Protein AF-A0A6I4NTN3-F1 (afdb_monomer)

pLDDT: mean 88.67, std 16.57, range [40.0, 98.88]

Secondary structure (DSSP, 8-state):
---SPPTT-PBPPHHHHHTB-HHHHHHHTTTTBHHHHHHHHHHHHHHHHHHHHHHHHTTSS-HHHHTSHHHHHHHHHHHHTTTBTTTT----S--SSSS-GGGHHHHHHHHHHHHHHHHHH--S--HHHHHHHHHHHHHHH--SSS-HHHHHHHHHHHHHHHHH-GGG---HHHHTT-PPPPP---

Sequence (186 aa):
MTFDPGYGETPIDPDEADALTEAARAVVGDPPLKAAIFELEQEIEQAVAVDLVEAVLEGELQLDDVLSLGFVFEVHERLYGATWTWAGRPRVRMLSIGVNPAQVKVDLRATLDNLAYRWTNTDDWDARQFGIAVHAELVRIHPFVDGNGRTTRLIGDLAYLAAQGADEFIPITLIEQSAPPGPVTV

Organism: NCBI:txid2662446

Solvent-accessible surface area (backbone atoms only — not comparable to full-atom values): 10493 Å² total; per-residue (Å²): 134,82,87,69,70,58,96,45,66,45,60,57,54,70,74,60,55,70,40,42,26,76,67,30,51,75,69,34,48,89,77,42,24,48,39,47,49,50,54,52,43,52,53,38,40,52,54,54,50,50,57,54,52,50,30,34,76,74,62,77,40,46,48,72,52,64,50,28,67,65,42,58,34,48,54,34,23,66,48,28,47,63,44,28,65,67,37,51,42,71,29,84,63,81,61,100,61,39,54,59,38,95,39,36,70,59,54,49,42,53,52,30,53,50,50,56,49,44,67,77,73,50,88,88,61,55,38,65,57,44,12,51,48,50,22,53,53,46,55,54,40,36,50,40,81,64,68,48,70,64,45,30,48,52,53,11,53,50,39,22,56,33,56,58,45,77,81,74,64,72,56,72,83,65,64,75,74,72,70,75,84,71,86,85,81,130

InterPro domains:
  IPR003812 Fido domain [PF02661] (67-157)
  IPR003812 Fido domain [PS51459] (67-186)
  IPR036597 Fido-like domain superfamily [G3DSA:1.10.3290.10] (36-179)
  IPR036597 Fido-like domain superfamily [SSF140931] (44-169)
  IPR040198 Fido domain-containing protein [PTHR13504] (58-167)

Structure (mmCIF, N/CA/C/O backbone):
data_AF-A0A6I4NTN3-F1
#
_entry.id   AF-A0A6I4NTN3-F1
#
loop_
_atom_site.group_PDB
_atom_site.id
_atom_site.type_symbol
_atom_site.label_atom_id
_atom_site.label_alt_id
_atom_site.label_comp_id
_atom_site.label_asym_id
_atom_site.label_entity_id
_atom_site.label_seq_id
_atom_site.pdbx_PDB_ins_code
_atom_site.Cartn_x
_atom_site.Cartn_y
_atom_site.Cartn_z
_atom_site.occupancy
_atom_site.B_iso_or_equiv
_atom_site.auth_seq_id
_atom_site.auth_comp_id
_atom_site.auth_asym_id
_atom_site.auth_atom_id
_atom_site.pdbx_PDB_model_num
ATOM 1 N N . MET A 1 1 ? 37.732 15.830 -14.237 1.00 42.41 1 MET A N 1
ATOM 2 C CA . MET A 1 1 ? 36.678 14.989 -14.834 1.00 42.41 1 MET A C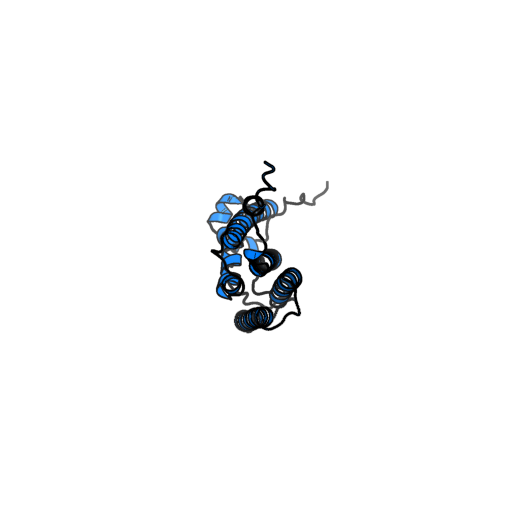A 1
ATOM 3 C C . MET A 1 1 ? 36.069 14.177 -13.714 1.00 42.41 1 MET A C 1
ATOM 5 O O . MET A 1 1 ? 36.728 13.285 -13.199 1.00 42.41 1 MET A O 1
ATOM 9 N N . THR A 1 2 ? 34.886 14.573 -13.262 1.00 40.00 2 THR A N 1
ATOM 10 C CA . THR A 1 2 ? 34.041 13.778 -12.370 1.00 40.00 2 THR A CA 1
ATOM 11 C C . THR A 1 2 ? 33.311 12.765 -13.247 1.00 40.00 2 THR A C 1
ATOM 13 O O . THR A 1 2 ? 32.604 13.162 -14.164 1.00 40.00 2 THR A O 1
ATOM 16 N N . PHE A 1 3 ? 33.575 11.477 -13.034 1.00 55.88 3 PHE A N 1
ATOM 17 C CA . PHE A 1 3 ? 32.981 10.362 -13.787 1.00 55.88 3 PHE A CA 1
ATOM 18 C C . PHE A 1 3 ? 31.744 9.778 -13.092 1.00 55.88 3 PHE A C 1
ATOM 20 O O . PHE A 1 3 ? 31.335 8.669 -13.414 1.00 55.88 3 PHE A O 1
ATOM 27 N N . ASP A 1 4 ? 31.173 10.502 -12.132 1.00 55.47 4 ASP A N 1
ATOM 28 C CA . ASP A 1 4 ? 29.951 10.073 -11.466 1.00 55.47 4 ASP A CA 1
ATOM 29 C C . ASP A 1 4 ? 28.759 10.708 -12.196 1.00 55.47 4 ASP A C 1
ATOM 31 O O . ASP A 1 4 ? 28.768 11.935 -12.367 1.00 55.47 4 ASP A O 1
ATOM 35 N N . PRO A 1 5 ? 27.783 9.920 -12.681 1.00 56.22 5 PRO A N 1
ATOM 36 C CA . PRO A 1 5 ? 26.552 10.460 -13.244 1.00 56.22 5 PRO A CA 1
ATOM 37 C C . PRO A 1 5 ? 25.878 11.400 -12.240 1.00 56.22 5 PRO A C 1
ATOM 39 O O . PRO A 1 5 ? 25.914 11.153 -11.030 1.00 56.22 5 PRO A O 1
ATOM 42 N N . GLY A 1 6 ? 25.238 12.467 -12.722 1.00 59.31 6 GLY A N 1
ATOM 43 C CA . GLY A 1 6 ? 24.374 13.276 -11.864 1.00 59.31 6 GLY A CA 1
ATOM 44 C C . GLY A 1 6 ? 23.263 12.416 -11.245 1.00 59.31 6 GLY A C 1
ATOM 45 O O . GLY A 1 6 ? 22.839 11.418 -11.830 1.00 59.31 6 GLY A O 1
ATOM 46 N N . TYR A 1 7 ? 22.774 12.787 -10.055 1.00 53.47 7 TYR A N 1
ATOM 47 C CA . TYR A 1 7 ? 21.609 12.134 -9.447 1.00 53.47 7 TYR A CA 1
ATOM 48 C C . TYR A 1 7 ? 20.446 12.131 -10.451 1.00 53.47 7 TYR A C 1
ATOM 50 O O . TYR A 1 7 ? 19.987 13.195 -10.858 1.00 53.47 7 TYR A O 1
ATOM 58 N N . GLY A 1 8 ? 20.015 10.940 -10.879 1.00 61.56 8 GLY A N 1
ATOM 59 C CA . GLY A 1 8 ? 18.957 10.760 -11.878 1.00 61.56 8 GLY A CA 1
ATOM 60 C C . GLY A 1 8 ? 19.421 10.360 -13.283 1.00 61.56 8 GLY A C 1
ATOM 61 O O . GLY A 1 8 ? 18.623 9.810 -14.035 1.00 61.56 8 GLY A O 1
ATOM 62 N N . GLU A 1 9 ? 20.705 10.528 -13.613 1.00 76.06 9 GLU A N 1
ATOM 63 C CA . GLU A 1 9 ? 21.289 10.101 -14.899 1.00 76.06 9 GLU A CA 1
ATOM 64 C C . GLU A 1 9 ? 21.716 8.625 -14.898 1.00 76.06 9 GLU A C 1
ATOM 66 O O . GLU A 1 9 ? 22.231 8.115 -15.891 1.00 76.06 9 GLU A O 1
ATOM 71 N N . THR A 1 10 ? 21.537 7.926 -13.775 1.00 82.19 10 THR A N 1
ATOM 72 C CA . THR A 1 10 ? 21.871 6.508 -13.644 1.00 82.19 10 THR A CA 1
ATOM 73 C C . THR A 1 10 ? 20.789 5.651 -14.306 1.00 82.19 10 THR A C 1
ATOM 75 O O . THR A 1 10 ? 19.631 5.715 -13.875 1.00 82.19 10 THR A O 1
ATOM 78 N N . PRO A 1 11 ? 21.137 4.819 -15.302 1.00 86.38 11 PRO A N 1
ATOM 79 C CA . PRO A 1 11 ? 20.227 3.802 -15.811 1.00 86.38 11 PRO A CA 1
ATOM 80 C C . PRO A 1 11 ? 19.827 2.813 -14.710 1.00 86.38 11 PRO A C 1
ATOM 82 O O . PRO A 1 11 ? 20.585 2.589 -13.759 1.00 86.38 11 PRO A O 1
ATOM 85 N N . ILE A 1 12 ? 18.644 2.219 -14.826 1.00 88.69 12 ILE A N 1
ATOM 86 C CA . ILE A 1 12 ? 18.290 1.065 -13.987 1.00 88.69 12 ILE A CA 1
ATOM 87 C C . ILE A 1 12 ? 19.094 -0.177 -14.370 1.00 88.69 12 ILE A C 1
ATOM 89 O O . ILE A 1 12 ? 19.661 -0.258 -15.464 1.00 88.69 12 ILE A O 1
ATOM 93 N N . ASP A 1 13 ? 19.152 -1.138 -13.450 1.00 89.50 13 ASP A N 1
ATOM 94 C CA . ASP A 1 13 ? 19.795 -2.422 -13.719 1.00 89.50 13 ASP A CA 1
ATOM 95 C C . ASP A 1 13 ? 19.020 -3.202 -14.808 1.00 89.50 13 ASP A C 1
ATOM 97 O O . ASP A 1 13 ? 17.794 -3.084 -14.875 1.00 89.50 13 ASP A O 1
ATOM 101 N N . PRO A 1 14 ? 19.679 -3.998 -15.674 1.00 86.44 14 PRO A N 1
ATOM 102 C CA . PRO A 1 14 ? 18.990 -4.796 -16.689 1.00 86.44 14 PRO A CA 1
ATOM 103 C C . PRO A 1 14 ? 17.892 -5.717 -16.139 1.00 86.44 14 PRO A C 1
ATOM 105 O O . PRO A 1 14 ? 16.842 -5.832 -16.773 1.00 86.44 14 PRO A O 1
ATOM 108 N N . ASP A 1 15 ? 18.084 -6.315 -14.958 1.00 85.81 15 ASP A N 1
ATOM 109 C CA . ASP A 1 15 ? 17.074 -7.185 -14.339 1.00 85.81 15 ASP A CA 1
ATOM 110 C C . ASP A 1 15 ? 15.835 -6.378 -13.900 1.00 85.81 15 ASP A C 1
ATOM 112 O O . ASP A 1 15 ? 14.701 -6.857 -13.994 1.00 85.81 15 ASP A O 1
ATOM 116 N N . GLU A 1 16 ? 16.032 -5.136 -13.441 1.00 88.06 16 GLU A N 1
ATOM 117 C CA . GLU A 1 16 ? 14.937 -4.196 -13.168 1.00 88.06 16 GLU A CA 1
ATOM 118 C C . GLU A 1 16 ? 14.257 -3.793 -14.479 1.00 88.06 16 GLU A C 1
ATOM 120 O O . GLU A 1 16 ? 13.029 -3.803 -14.570 1.00 88.06 16 GLU A O 1
ATOM 125 N N . ALA A 1 17 ? 15.035 -3.505 -15.524 1.00 90.06 17 ALA A N 1
ATOM 126 C CA . ALA A 1 17 ? 14.493 -3.109 -16.815 1.00 90.06 17 ALA A CA 1
ATOM 127 C C . ALA A 1 17 ? 13.583 -4.197 -17.380 1.00 90.06 17 ALA A C 1
ATOM 129 O O . ALA A 1 17 ? 12.495 -3.872 -17.847 1.00 90.06 17 ALA A O 1
ATOM 130 N N . ASP A 1 18 ? 13.967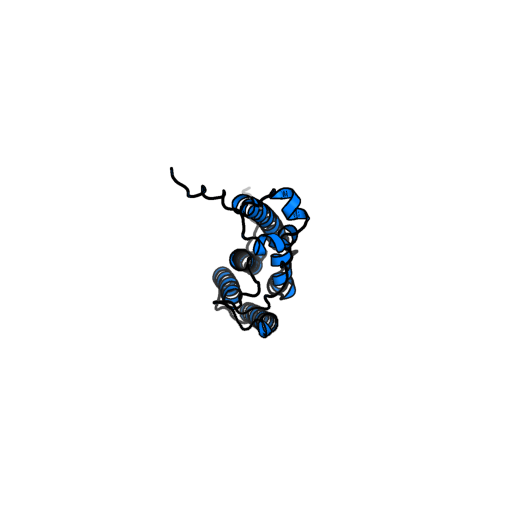 -5.471 -17.271 1.00 92.69 18 ASP A N 1
ATOM 131 C CA . ASP A 1 18 ? 13.165 -6.634 -17.671 1.00 92.69 18 ASP A CA 1
ATOM 132 C C . ASP A 1 18 ? 11.801 -6.717 -16.978 1.00 92.69 18 ASP A C 1
ATOM 134 O O . ASP A 1 18 ? 10.839 -7.214 -17.570 1.00 92.69 18 ASP A O 1
ATOM 138 N N . ALA A 1 19 ? 11.683 -6.168 -15.770 1.00 94.75 19 ALA A N 1
ATOM 139 C CA . ALA A 1 19 ? 10.434 -6.134 -15.026 1.00 94.75 19 ALA A CA 1
ATOM 140 C C . ALA A 1 19 ? 9.485 -4.994 -15.436 1.00 94.75 19 ALA A C 1
ATOM 142 O O . ALA A 1 19 ? 8.330 -5.022 -14.997 1.00 94.75 19 ALA A O 1
ATOM 143 N N . LEU A 1 20 ? 9.923 -4.023 -16.248 1.00 96.00 20 LEU A N 1
ATOM 144 C CA . LEU A 1 20 ? 9.073 -2.925 -16.721 1.00 96.00 20 LEU A CA 1
ATOM 145 C C . LEU A 1 20 ? 7.968 -3.423 -17.657 1.00 96.00 20 LEU A C 1
ATOM 147 O O . LEU A 1 20 ? 8.195 -4.274 -18.526 1.00 96.00 20 LEU A O 1
ATOM 151 N N . THR A 1 21 ? 6.781 -2.834 -17.530 1.00 96.12 21 THR A N 1
ATOM 152 C CA . THR A 1 21 ? 5.695 -3.047 -18.495 1.00 96.12 21 THR A CA 1
ATOM 153 C C . THR A 1 21 ? 6.035 -2.428 -19.856 1.00 96.12 21 THR A C 1
ATOM 155 O O . THR A 1 21 ? 6.896 -1.555 -19.978 1.00 96.12 21 THR A O 1
ATOM 158 N N . GLU A 1 22 ? 5.324 -2.850 -20.904 1.00 92.75 22 GLU A N 1
ATOM 159 C CA . GLU A 1 22 ? 5.434 -2.228 -22.230 1.00 92.75 22 GLU A CA 1
ATOM 160 C C . GLU A 1 22 ? 5.056 -0.737 -22.193 1.00 92.75 22 GLU A C 1
ATOM 162 O O . GLU A 1 22 ? 5.744 0.090 -22.791 1.00 92.75 22 GLU A O 1
ATOM 167 N N . ALA A 1 23 ? 4.014 -0.388 -21.430 1.00 91.50 23 ALA A N 1
ATOM 168 C CA . ALA A 1 23 ? 3.565 0.990 -21.258 1.00 91.50 23 ALA A CA 1
ATOM 169 C C . ALA A 1 23 ? 4.643 1.863 -20.601 1.00 91.50 23 ALA A C 1
ATOM 171 O O . ALA A 1 23 ? 4.938 2.946 -21.101 1.00 91.50 23 ALA A O 1
ATOM 172 N N . ALA A 1 24 ? 5.284 1.375 -19.535 1.00 94.38 24 ALA A N 1
ATOM 173 C CA . ALA A 1 24 ? 6.344 2.107 -18.850 1.00 94.38 24 ALA A CA 1
ATOM 174 C C . ALA A 1 24 ? 7.537 2.362 -19.775 1.00 94.38 24 ALA A C 1
ATOM 176 O O . ALA A 1 24 ? 7.999 3.496 -19.886 1.00 94.38 24 ALA A O 1
ATOM 177 N N . ARG A 1 25 ? 7.994 1.331 -20.502 1.00 93.00 25 ARG A N 1
ATOM 178 C CA . ARG A 1 25 ? 9.123 1.433 -21.448 1.00 93.00 25 ARG A CA 1
ATOM 179 C C . ARG A 1 25 ? 8.894 2.478 -22.539 1.00 93.00 25 ARG A C 1
ATOM 181 O O . ARG A 1 25 ? 9.847 3.125 -22.958 1.00 93.00 25 ARG A O 1
ATOM 188 N N . ALA A 1 26 ? 7.649 2.665 -22.980 1.00 90.31 26 ALA A N 1
ATOM 189 C CA . ALA A 1 26 ? 7.307 3.688 -23.966 1.00 90.31 26 ALA A CA 1
ATOM 190 C C . ALA A 1 26 ? 7.458 5.126 -23.430 1.00 90.31 26 ALA A C 1
ATOM 192 O O . ALA A 1 26 ? 7.596 6.055 -24.225 1.00 90.31 26 ALA A O 1
ATOM 193 N N . VAL A 1 27 ? 7.439 5.308 -22.105 1.00 90.38 27 VAL A N 1
ATOM 194 C CA . VAL A 1 27 ? 7.474 6.619 -21.438 1.00 90.38 27 VAL A CA 1
ATOM 195 C C . VAL A 1 27 ? 8.863 6.941 -20.880 1.00 90.38 27 VAL A C 1
ATOM 197 O O . VAL A 1 27 ? 9.327 8.068 -21.028 1.00 90.38 27 VAL A O 1
ATOM 200 N N . VAL A 1 28 ? 9.555 5.968 -20.276 1.00 88.00 28 VAL A N 1
ATOM 201 C CA . VAL A 1 28 ? 10.799 6.220 -19.513 1.00 88.00 28 VAL A CA 1
ATOM 202 C C . VAL A 1 28 ? 12.083 6.269 -20.359 1.00 88.00 28 VAL A C 1
ATOM 204 O O . VAL A 1 28 ? 13.166 6.493 -19.817 1.00 88.00 28 VAL A O 1
ATOM 207 N N . GLY A 1 29 ? 11.970 6.096 -21.681 1.00 81.94 29 GLY A N 1
ATOM 208 C CA . GLY A 1 29 ? 13.081 6.175 -22.637 1.00 81.94 29 GLY A CA 1
ATOM 209 C C . GLY A 1 29 ? 13.959 4.916 -22.719 1.00 81.94 29 GLY A C 1
ATOM 210 O O . GLY A 1 29 ? 13.740 3.930 -22.019 1.00 81.94 29 GLY A O 1
ATOM 211 N N . ASP A 1 30 ? 14.962 4.960 -23.606 1.00 84.06 30 ASP A N 1
ATOM 212 C CA . ASP A 1 30 ? 15.952 3.894 -23.820 1.00 84.06 30 ASP A CA 1
ATOM 213 C C . ASP A 1 30 ? 17.383 4.489 -23.863 1.00 84.06 30 ASP A C 1
ATOM 215 O O . ASP A 1 30 ? 17.703 5.226 -24.803 1.00 84.06 30 ASP A O 1
ATOM 219 N N . PRO A 1 31 ? 18.244 4.228 -22.855 1.00 85.31 31 PRO A N 1
ATOM 220 C CA . PRO A 1 31 ? 17.996 3.366 -21.700 1.00 85.31 31 PRO A CA 1
ATOM 221 C C . PRO A 1 31 ? 17.078 4.027 -20.649 1.00 85.31 31 PRO A C 1
ATOM 223 O O . PRO A 1 31 ? 17.137 5.245 -20.467 1.00 85.31 31 PRO A O 1
ATOM 226 N N . PRO A 1 32 ? 16.277 3.238 -19.908 1.00 88.81 32 PRO A N 1
ATOM 227 C CA . PRO A 1 32 ? 15.440 3.748 -18.825 1.00 88.81 32 PRO A CA 1
ATOM 228 C C . PRO A 1 32 ? 16.287 4.311 -17.675 1.00 88.81 32 PRO A C 1
ATOM 230 O O . PRO A 1 32 ? 17.162 3.628 -17.131 1.00 88.81 32 PRO A O 1
ATOM 233 N N . LEU A 1 33 ? 16.012 5.557 -17.282 1.00 91.94 33 LEU A N 1
ATOM 234 C CA . LEU A 1 33 ? 16.714 6.245 -16.195 1.00 91.94 33 LEU A CA 1
ATOM 235 C C . LEU A 1 33 ? 15.946 6.159 -14.875 1.00 91.94 33 LEU A C 1
ATOM 237 O O . LEU A 1 33 ? 14.717 6.252 -14.849 1.00 91.94 33 LEU A O 1
ATOM 241 N N . LYS A 1 34 ? 16.679 6.079 -13.756 1.00 89.94 34 LYS A N 1
ATOM 242 C CA . LYS A 1 34 ? 16.083 6.061 -12.409 1.00 89.94 34 LYS A CA 1
ATOM 243 C C . LYS A 1 34 ? 15.203 7.279 -12.127 1.00 89.94 34 LYS A C 1
ATOM 245 O O . LYS A 1 34 ? 14.163 7.125 -11.498 1.00 89.94 34 LYS A O 1
ATOM 250 N N . ALA A 1 35 ? 15.590 8.468 -12.601 1.00 91.31 35 ALA A N 1
ATOM 251 C CA . ALA A 1 35 ? 14.776 9.672 -12.427 1.00 91.31 35 ALA A CA 1
ATOM 252 C C . ALA A 1 35 ? 13.440 9.587 -13.171 1.00 91.31 35 ALA A C 1
ATOM 254 O O . ALA A 1 35 ? 12.412 9.871 -12.573 1.00 91.31 35 ALA A O 1
ATOM 255 N N . ALA A 1 36 ? 13.439 9.136 -14.429 1.00 92.81 36 ALA A N 1
ATOM 256 C CA . ALA A 1 36 ? 12.217 9.032 -15.226 1.00 92.81 36 ALA A CA 1
ATOM 257 C C . ALA A 1 36 ? 11.212 8.041 -14.613 1.00 92.81 36 ALA A C 1
ATOM 259 O O . ALA A 1 36 ? 10.011 8.293 -14.595 1.00 92.81 36 ALA A O 1
ATOM 260 N N . ILE A 1 37 ? 11.705 6.927 -14.064 1.00 93.81 37 ILE A N 1
ATOM 261 C CA . ILE A 1 37 ? 10.865 5.954 -13.353 1.00 93.81 37 ILE A CA 1
ATOM 262 C C . ILE A 1 37 ? 10.321 6.552 -12.061 1.00 93.81 37 ILE A C 1
ATOM 264 O O . ILE A 1 37 ? 9.132 6.426 -11.790 1.00 93.81 37 ILE A O 1
ATOM 268 N N . PHE A 1 38 ? 11.171 7.222 -11.280 1.00 92.75 38 PHE A N 1
ATOM 269 C CA . PHE A 1 38 ? 10.737 7.883 -10.056 1.00 92.75 38 PHE A CA 1
ATOM 270 C C . PHE A 1 38 ? 9.655 8.932 -10.340 1.00 92.75 38 PHE A C 1
ATOM 272 O O . PHE A 1 38 ? 8.633 8.938 -9.665 1.00 92.75 38 PHE A O 1
ATOM 279 N N . GLU A 1 39 ? 9.835 9.777 -11.356 1.00 94.56 39 GLU A N 1
ATOM 280 C CA . GLU A 1 39 ? 8.838 10.771 -11.772 1.00 94.56 39 GLU A CA 1
ATOM 281 C C . GLU A 1 39 ? 7.500 10.119 -12.147 1.00 94.56 39 GLU A C 1
ATOM 283 O O . GLU A 1 39 ? 6.462 10.538 -11.634 1.00 94.56 39 GLU A O 1
ATOM 288 N N . LEU A 1 40 ? 7.529 9.050 -12.952 1.00 95.56 40 LEU A N 1
ATOM 289 C CA . LEU A 1 40 ? 6.331 8.292 -13.325 1.00 95.56 40 LEU A CA 1
ATOM 290 C C . LEU A 1 40 ? 5.618 7.702 -12.099 1.00 95.56 40 LEU A C 1
ATOM 292 O O . LEU A 1 40 ? 4.402 7.822 -11.962 1.00 95.56 40 LEU A O 1
ATOM 296 N N . GLU A 1 41 ? 6.359 7.074 -11.187 1.00 96.50 41 GLU A N 1
ATOM 297 C CA . GLU A 1 41 ? 5.774 6.512 -9.969 1.00 96.50 41 GLU A CA 1
ATOM 298 C C . GLU A 1 41 ? 5.190 7.590 -9.049 1.00 96.50 41 GLU A C 1
ATOM 300 O O . GLU A 1 41 ? 4.150 7.357 -8.439 1.00 96.50 41 GLU A O 1
ATOM 305 N N . GLN A 1 42 ? 5.825 8.763 -8.948 1.00 96.06 42 GLN A N 1
ATOM 306 C CA . GLN A 1 42 ? 5.313 9.879 -8.147 1.00 96.06 42 GLN A CA 1
ATOM 307 C C . GLN A 1 42 ? 4.026 10.467 -8.736 1.00 96.06 42 GLN A C 1
ATOM 309 O O . GLN A 1 42 ? 3.153 10.886 -7.975 1.00 96.06 42 GLN A O 1
ATOM 314 N N . GLU A 1 43 ? 3.906 10.523 -10.064 1.00 97.25 43 GLU A N 1
ATOM 315 C CA . GLU A 1 43 ? 2.682 10.957 -10.745 1.00 97.25 43 GLU A CA 1
ATOM 316 C C . GLU A 1 43 ? 1.528 9.984 -10.465 1.00 97.25 43 GLU A C 1
ATOM 318 O O . GLU A 1 43 ? 0.448 10.405 -10.045 1.00 97.25 43 GLU A O 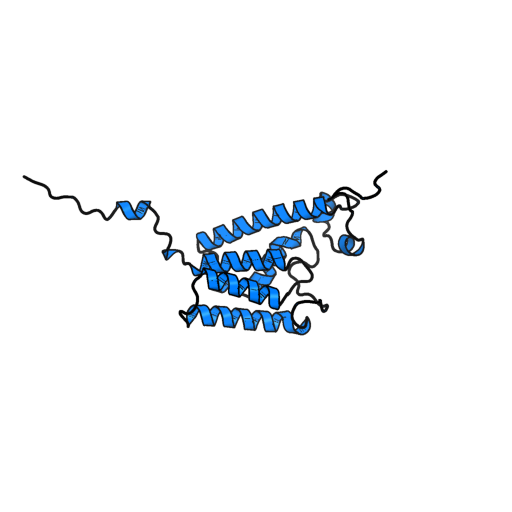1
ATOM 323 N N . ILE A 1 44 ? 1.783 8.679 -10.609 1.00 98.00 44 ILE A N 1
ATOM 324 C CA . ILE A 1 44 ? 0.797 7.631 -10.315 1.00 98.00 44 ILE A CA 1
ATOM 325 C C . ILE A 1 44 ? 0.409 7.652 -8.833 1.00 98.00 44 ILE A C 1
ATOM 327 O O . ILE A 1 44 ? -0.777 7.602 -8.513 1.00 98.00 44 ILE A O 1
ATOM 331 N N . GLU A 1 45 ? 1.382 7.751 -7.922 1.00 97.44 45 GLU A N 1
ATOM 332 C CA . GLU A 1 45 ? 1.126 7.796 -6.479 1.00 97.44 45 GLU A CA 1
ATOM 333 C C . GLU A 1 45 ? 0.217 8.964 -6.102 1.00 97.44 45 GLU A C 1
ATOM 335 O O . GLU A 1 45 ? -0.732 8.771 -5.344 1.00 97.44 45 GLU A O 1
ATOM 340 N N . GLN A 1 46 ? 0.465 10.156 -6.653 1.00 98.00 46 GLN A N 1
ATOM 341 C CA . GLN A 1 46 ? -0.374 11.327 -6.396 1.00 98.00 46 GLN A CA 1
ATOM 342 C C . GLN A 1 46 ? -1.807 11.118 -6.884 1.00 98.00 46 GLN A C 1
ATOM 344 O O . GLN A 1 46 ? -2.738 11.380 -6.124 1.00 98.00 46 GLN A O 1
ATOM 349 N N . ALA A 1 47 ? -1.989 10.618 -8.109 1.00 98.31 47 ALA A N 1
ATOM 350 C CA . ALA A 1 47 ? -3.319 10.354 -8.655 1.00 98.31 47 ALA A CA 1
ATOM 351 C C . ALA A 1 47 ? -4.077 9.308 -7.818 1.00 98.31 47 ALA A C 1
ATOM 353 O O . ALA A 1 47 ? -5.200 9.549 -7.384 1.00 98.31 47 ALA A O 1
ATOM 354 N N . VAL A 1 48 ? -3.429 8.183 -7.501 1.00 98.56 48 VAL A N 1
ATOM 355 C CA . VAL A 1 48 ? -4.031 7.104 -6.702 1.00 98.56 48 VAL A CA 1
ATOM 356 C C . VAL A 1 48 ? -4.365 7.565 -5.283 1.00 98.56 48 VAL A C 1
ATOM 358 O O . VAL A 1 48 ? -5.410 7.186 -4.753 1.00 98.56 48 VAL A O 1
ATOM 361 N N . ALA A 1 49 ? -3.501 8.367 -4.657 1.00 98.19 49 ALA A N 1
ATOM 362 C CA . ALA A 1 49 ? -3.749 8.892 -3.320 1.00 98.19 49 ALA A CA 1
ATOM 363 C C . ALA A 1 49 ? -4.949 9.847 -3.297 1.00 98.19 49 ALA A C 1
ATOM 365 O O . ALA A 1 49 ? -5.769 9.735 -2.389 1.00 98.19 49 ALA A O 1
ATOM 366 N N . VAL A 1 50 ? -5.073 10.742 -4.285 1.00 98.25 50 VAL A N 1
ATOM 367 C CA . VAL A 1 50 ? -6.235 11.638 -4.412 1.00 98.25 50 VAL A CA 1
ATOM 368 C C . VAL A 1 50 ? -7.518 10.823 -4.542 1.00 98.25 50 VAL A C 1
ATOM 370 O O . VAL A 1 50 ? -8.395 10.968 -3.694 1.00 98.25 50 VAL A O 1
ATOM 373 N N . ASP A 1 51 ? -7.576 9.899 -5.504 1.00 98.56 51 ASP A N 1
ATOM 374 C CA . ASP A 1 51 ? -8.761 9.067 -5.742 1.00 98.56 51 ASP A CA 1
ATOM 375 C C . ASP A 1 51 ? -9.197 8.296 -4.482 1.00 98.56 51 ASP A C 1
ATOM 377 O O . ASP A 1 51 ? -10.378 8.216 -4.152 1.00 98.56 51 ASP A O 1
ATOM 381 N N . LEU A 1 52 ? -8.241 7.682 -3.774 1.00 98.44 52 LEU A N 1
ATOM 382 C CA . LEU A 1 52 ? -8.540 6.865 -2.596 1.00 98.44 52 LEU A CA 1
ATOM 383 C C . LEU A 1 52 ? -8.945 7.710 -1.388 1.00 98.44 52 LEU A C 1
ATOM 385 O O . LEU A 1 52 ? -9.812 7.292 -0.624 1.00 98.44 52 LEU A O 1
ATOM 389 N N . VAL A 1 53 ? -8.331 8.879 -1.203 1.00 97.75 53 VAL A N 1
ATOM 390 C CA . VAL A 1 53 ? -8.721 9.808 -0.137 1.00 97.75 53 VAL A CA 1
ATOM 391 C C . VAL A 1 53 ? -10.124 10.349 -0.396 1.00 97.75 53 VAL A C 1
ATOM 393 O O . VAL A 1 53 ? -10.930 10.361 0.532 1.00 97.75 53 VAL A O 1
ATOM 396 N N . GLU A 1 54 ? -10.441 10.739 -1.633 1.00 97.31 54 GLU A N 1
ATOM 397 C CA . GLU A 1 54 ? -11.792 11.169 -2.015 1.00 97.31 54 GLU A CA 1
ATOM 398 C C . GLU A 1 54 ? -12.820 10.066 -1.735 1.00 97.31 54 GLU A C 1
ATOM 400 O O . GLU A 1 54 ? -13.804 10.327 -1.046 1.00 97.31 54 GLU A O 1
ATOM 405 N N . ALA A 1 55 ? -12.536 8.815 -2.113 1.00 97.88 55 ALA A N 1
ATOM 406 C CA . ALA A 1 55 ? -13.423 7.685 -1.832 1.00 97.88 55 ALA A CA 1
ATOM 407 C C . ALA A 1 55 ? -13.687 7.471 -0.326 1.00 97.88 55 ALA A C 1
ATOM 409 O O . ALA A 1 55 ? -14.807 7.131 0.062 1.00 97.88 55 ALA A O 1
ATOM 410 N N . VAL A 1 56 ? -12.692 7.688 0.549 1.00 96.81 56 VAL A N 1
ATOM 411 C CA . VAL A 1 56 ? -12.909 7.638 2.011 1.00 96.81 56 VAL A CA 1
ATOM 412 C C . VAL A 1 56 ? -13.796 8.794 2.473 1.00 96.81 56 VAL A C 1
ATOM 414 O O . VAL A 1 56 ? -14.718 8.584 3.260 1.00 96.81 56 VAL A O 1
ATOM 417 N N . LEU A 1 57 ? -13.532 10.013 1.994 1.00 93.75 57 LEU A N 1
ATOM 418 C CA . LEU A 1 57 ? -14.276 11.215 2.390 1.00 93.75 57 LEU A CA 1
ATOM 419 C C . LEU A 1 57 ? -15.736 11.189 1.916 1.00 93.75 57 LEU A C 1
ATOM 421 O O . LEU A 1 57 ? -16.616 11.685 2.619 1.00 93.75 57 LEU A O 1
ATOM 425 N N . GLU A 1 58 ? -15.999 10.591 0.756 1.00 95.44 58 GLU A N 1
ATOM 426 C CA . GLU A 1 58 ? -17.344 10.393 0.205 1.00 95.44 58 GLU A CA 1
ATOM 427 C C . GLU A 1 58 ? -18.064 9.175 0.812 1.00 95.44 58 GLU A C 1
ATOM 429 O O . GLU A 1 58 ? -19.260 8.978 0.591 1.00 95.44 58 GLU A O 1
ATOM 434 N N . GLY A 1 59 ? -17.363 8.379 1.629 1.00 93.31 59 GLY A N 1
ATOM 435 C CA . GLY A 1 59 ? -17.903 7.191 2.289 1.00 93.31 59 GLY A CA 1
ATOM 436 C C . GLY A 1 59 ? -18.050 5.973 1.371 1.00 93.31 59 GLY A C 1
ATOM 437 O O . GLY A 1 59 ? -18.691 4.998 1.766 1.00 93.31 59 GLY A O 1
ATOM 438 N N . GLU A 1 60 ? -17.467 6.018 0.172 1.00 96.19 60 GLU A N 1
ATOM 439 C CA . GLU A 1 60 ? -17.425 4.901 -0.779 1.00 96.19 60 GLU A CA 1
ATOM 440 C C . GLU A 1 60 ? -16.406 3.832 -0.374 1.00 96.19 60 GLU A C 1
ATOM 442 O O . GLU A 1 60 ? -16.589 2.656 -0.688 1.00 96.19 60 GLU A O 1
ATOM 447 N N . LEU A 1 61 ? -15.347 4.235 0.336 1.00 96.69 61 LEU A N 1
ATOM 448 C CA . LEU A 1 61 ? -14.326 3.346 0.878 1.00 96.69 61 LEU A CA 1
ATOM 449 C C . LEU A 1 61 ? -14.375 3.360 2.409 1.00 96.69 61 LEU A C 1
ATOM 451 O O . LEU A 1 61 ? -13.971 4.333 3.050 1.00 96.69 61 LEU A O 1
ATOM 455 N N . GLN A 1 62 ? -14.861 2.270 3.002 1.00 96.12 62 GLN A N 1
ATOM 456 C CA . GLN A 1 62 ? -15.009 2.152 4.451 1.00 96.12 62 GLN A CA 1
ATOM 457 C C . GLN A 1 62 ? -13.797 1.472 5.088 1.00 96.12 62 GLN A C 1
ATOM 459 O O . GLN A 1 62 ? -12.958 0.863 4.422 1.00 96.12 62 GLN A O 1
ATOM 464 N N . LEU A 1 63 ? -13.699 1.551 6.418 1.00 96.75 63 LEU A N 1
ATOM 465 C CA . LEU A 1 63 ? -12.551 0.991 7.125 1.00 96.75 63 LEU A CA 1
ATOM 466 C C . LEU A 1 63 ? -12.400 -0.527 6.912 1.00 96.75 63 LEU A C 1
ATOM 468 O O . LEU A 1 63 ? -11.281 -1.009 6.749 1.00 96.75 63 LEU A O 1
ATOM 472 N N . ASP A 1 64 ? -13.507 -1.268 6.857 1.00 96.50 64 ASP A N 1
ATOM 473 C CA . ASP A 1 64 ? -13.490 -2.715 6.601 1.00 96.50 64 ASP A CA 1
ATOM 474 C C . ASP A 1 64 ? -12.935 -3.055 5.206 1.00 96.50 64 ASP A C 1
ATOM 476 O O . ASP A 1 64 ? -12.261 -4.077 5.037 1.00 96.50 64 ASP A O 1
ATOM 480 N N . ASP A 1 65 ? -13.152 -2.180 4.219 1.00 97.81 65 ASP A N 1
ATOM 481 C CA . ASP A 1 65 ? -12.583 -2.324 2.879 1.00 97.81 65 ASP A CA 1
ATOM 482 C C . ASP A 1 65 ? -11.068 -2.093 2.912 1.00 97.81 65 ASP A C 1
ATOM 484 O O . ASP A 1 65 ? -10.303 -2.922 2.401 1.00 97.81 65 ASP A O 1
ATOM 488 N N . VAL A 1 66 ? -10.630 -1.017 3.585 1.00 98.31 66 VAL A N 1
ATOM 489 C CA . VAL A 1 66 ? -9.208 -0.670 3.773 1.00 98.31 66 VAL A CA 1
ATOM 490 C C . VAL A 1 66 ? -8.449 -1.799 4.475 1.00 98.31 66 VAL A C 1
ATOM 492 O O . VAL A 1 66 ? -7.313 -2.117 4.110 1.00 98.31 66 VAL A O 1
ATOM 495 N N . LEU A 1 67 ? -9.082 -2.445 5.457 1.00 98.31 67 LEU A N 1
ATOM 496 C CA . LEU A 1 67 ? -8.520 -3.562 6.219 1.00 98.31 67 LEU A CA 1
ATOM 497 C C . LEU A 1 67 ? -8.750 -4.925 5.552 1.00 98.31 67 LEU A C 1
ATOM 499 O O . LEU A 1 67 ? -8.726 -5.967 6.209 1.00 98.31 67 LEU A O 1
ATOM 503 N N . SER A 1 68 ? -8.933 -4.965 4.234 1.00 98.44 68 SER A N 1
ATOM 504 C CA . SER A 1 68 ? -9.081 -6.218 3.505 1.00 98.44 68 SER A CA 1
ATOM 505 C C . SER A 1 68 ? -7.784 -6.635 2.808 1.00 98.44 68 SER A C 1
ATOM 507 O O . SER A 1 68 ? -7.037 -5.831 2.253 1.00 98.44 68 SER A O 1
ATOM 509 N N . LEU A 1 69 ? -7.529 -7.950 2.772 1.00 98.19 69 LEU A N 1
ATOM 510 C CA . LEU A 1 69 ? -6.401 -8.510 2.017 1.00 98.19 69 LEU A CA 1
ATOM 511 C C . LEU A 1 69 ? -6.419 -8.044 0.554 1.00 98.19 69 LEU A C 1
ATOM 513 O O . LEU A 1 69 ? -5.369 -7.745 0.001 1.00 98.19 69 LEU A O 1
ATOM 517 N N . GLY A 1 70 ? -7.606 -8.015 -0.063 1.00 98.50 70 GLY A N 1
ATOM 518 C CA . GLY A 1 70 ? -7.782 -7.620 -1.459 1.00 98.50 70 GLY A CA 1
ATOM 519 C C . GLY A 1 70 ? -7.337 -6.184 -1.697 1.00 98.50 70 GLY A C 1
ATOM 520 O O . GLY A 1 70 ? -6.525 -5.956 -2.589 1.00 98.50 70 GLY A O 1
ATOM 521 N N . PHE A 1 71 ? -7.775 -5.264 -0.839 1.00 98.75 71 PHE A N 1
ATOM 522 C CA . PHE A 1 71 ? -7.435 -3.851 -0.941 1.00 98.75 71 PHE A CA 1
ATOM 523 C C . PHE A 1 71 ? -5.928 -3.597 -0.832 1.00 98.75 71 PHE A C 1
ATOM 525 O O . PHE A 1 71 ? -5.376 -2.847 -1.628 1.00 98.75 71 PHE A O 1
ATOM 532 N N . VAL A 1 72 ? -5.210 -4.291 0.063 1.00 98.81 72 VAL A N 1
ATOM 533 C CA . VAL A 1 72 ? -3.741 -4.149 0.156 1.00 98.81 72 VAL A CA 1
ATOM 534 C C . VAL A 1 72 ? -3.048 -4.487 -1.172 1.00 98.81 72 VAL A C 1
ATOM 536 O O . VAL A 1 72 ? -2.138 -3.773 -1.598 1.00 98.81 72 VAL A O 1
ATOM 539 N N . PHE A 1 73 ? -3.463 -5.573 -1.835 1.00 98.81 73 PHE A N 1
ATOM 540 C CA . PHE A 1 73 ? -2.914 -5.954 -3.141 1.00 98.81 73 PHE A CA 1
ATOM 541 C C . PHE A 1 73 ? -3.386 -5.018 -4.261 1.00 98.81 73 PHE A C 1
ATOM 543 O O . PHE A 1 73 ? -2.597 -4.713 -5.152 1.00 98.81 73 PHE A O 1
ATOM 550 N N . GLU A 1 74 ? -4.628 -4.538 -4.201 1.00 98.75 74 GLU A N 1
ATOM 551 C CA . GLU A 1 74 ? -5.187 -3.585 -5.162 1.00 98.75 74 GLU A CA 1
ATOM 552 C C . GLU A 1 74 ? -4.467 -2.234 -5.117 1.00 98.75 74 GLU A C 1
ATOM 554 O O . GLU A 1 74 ? -4.049 -1.746 -6.160 1.00 98.75 74 GLU A O 1
ATOM 559 N N . VAL A 1 75 ? -4.254 -1.647 -3.934 1.00 98.81 75 VAL A N 1
ATOM 560 C CA . VAL A 1 75 ? -3.529 -0.373 -3.793 1.00 98.81 75 VAL A CA 1
ATOM 561 C C . VAL A 1 75 ? -2.134 -0.498 -4.389 1.00 98.81 75 VAL A C 1
ATOM 563 O O . VAL A 1 75 ? -1.704 0.355 -5.160 1.00 98.81 75 VAL A O 1
ATOM 566 N N . HIS A 1 76 ? -1.438 -1.596 -4.098 1.00 98.81 76 HIS A N 1
ATOM 567 C CA . HIS A 1 76 ? -0.135 -1.838 -4.696 1.00 98.81 76 HIS A CA 1
ATOM 568 C C . HIS A 1 76 ? -0.213 -1.994 -6.226 1.00 98.81 76 HIS A C 1
ATOM 570 O O . HIS A 1 76 ? 0.672 -1.525 -6.940 1.00 98.81 76 HIS A O 1
ATOM 576 N N . GLU A 1 77 ? -1.229 -2.677 -6.753 1.00 98.81 77 GLU A N 1
ATOM 577 C CA . GLU A 1 77 ? -1.444 -2.780 -8.201 1.00 98.81 77 GLU A CA 1
ATOM 578 C C . GLU A 1 77 ? -1.710 -1.408 -8.826 1.00 98.81 77 GLU A C 1
ATOM 580 O O . GLU A 1 77 ? -1.135 -1.087 -9.858 1.00 98.81 77 GLU A O 1
ATOM 585 N N . ARG A 1 78 ? -2.512 -0.556 -8.186 1.00 98.69 78 ARG A N 1
ATOM 586 C CA . ARG A 1 78 ? -2.790 0.802 -8.671 1.00 98.69 78 ARG A CA 1
ATOM 587 C C . ARG A 1 78 ? -1.537 1.671 -8.688 1.00 98.69 78 ARG A C 1
ATOM 589 O O . ARG A 1 78 ? -1.327 2.402 -9.648 1.00 98.69 78 ARG A O 1
ATOM 596 N N . LEU A 1 79 ? -0.694 1.560 -7.661 1.00 98.56 79 LEU A N 1
ATOM 597 C CA . LEU A 1 79 ? 0.545 2.335 -7.552 1.00 98.56 79 LEU A CA 1
ATOM 598 C C . LEU A 1 79 ? 1.626 1.897 -8.548 1.00 98.56 79 LEU A C 1
ATOM 600 O O . LEU A 1 79 ? 2.423 2.722 -8.985 1.00 98.56 79 LEU A O 1
ATOM 604 N N . TYR A 1 80 ? 1.679 0.608 -8.895 1.00 98.50 80 TYR A N 1
ATOM 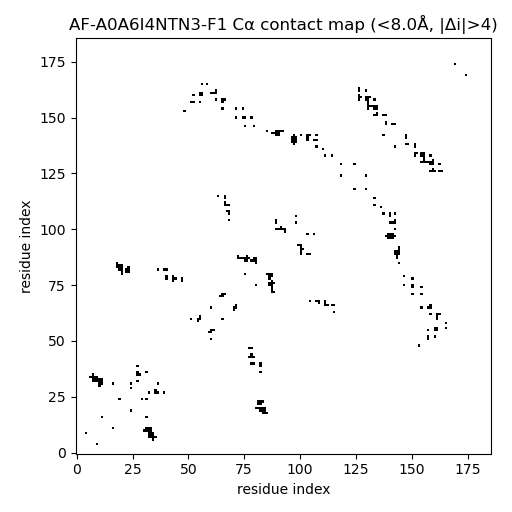605 C CA . TYR A 1 80 ? 2.831 0.046 -9.607 1.00 98.50 80 TYR A CA 1
ATOM 606 C C . TYR A 1 80 ? 2.496 -0.702 -10.894 1.00 98.50 80 TYR A C 1
ATOM 608 O O . TYR A 1 80 ? 3.409 -0.953 -11.670 1.00 98.50 80 TYR A O 1
ATOM 616 N N . GLY A 1 81 ? 1.240 -1.052 -11.164 1.00 98.06 81 GLY A N 1
ATOM 617 C CA . GLY A 1 81 ? 0.838 -1.909 -12.289 1.00 98.06 81 GLY A CA 1
ATOM 618 C C . GLY A 1 81 ? 1.038 -1.273 -13.660 1.00 98.06 81 GLY A C 1
ATOM 619 O O . GLY A 1 81 ? 1.264 -1.977 -14.642 1.00 98.06 81 GLY A O 1
ATOM 620 N N . ALA A 1 82 ? 1.048 0.060 -13.731 1.00 97.12 82 ALA A N 1
ATOM 621 C CA . ALA A 1 82 ? 1.442 0.771 -14.942 1.00 97.12 82 ALA A CA 1
ATOM 622 C C . ALA A 1 82 ? 2.961 0.707 -15.189 1.00 97.12 82 ALA A C 1
ATOM 624 O O . ALA A 1 82 ? 3.383 0.709 -16.344 1.00 97.12 82 ALA A O 1
ATOM 625 N N . THR A 1 83 ? 3.777 0.591 -14.137 1.00 97.38 83 THR A N 1
ATOM 626 C CA . THR A 1 83 ? 5.247 0.655 -14.211 1.00 97.38 83 THR A CA 1
ATOM 627 C C . THR A 1 83 ? 5.889 -0.730 -14.265 1.00 97.38 83 THR A C 1
ATOM 629 O O . THR A 1 83 ? 6.745 -1.004 -15.107 1.00 97.38 83 THR A O 1
ATOM 632 N N . TRP A 1 84 ? 5.439 -1.639 -13.404 1.00 97.88 84 TRP A N 1
ATOM 633 C CA . TRP A 1 84 ? 6.103 -2.895 -13.094 1.00 97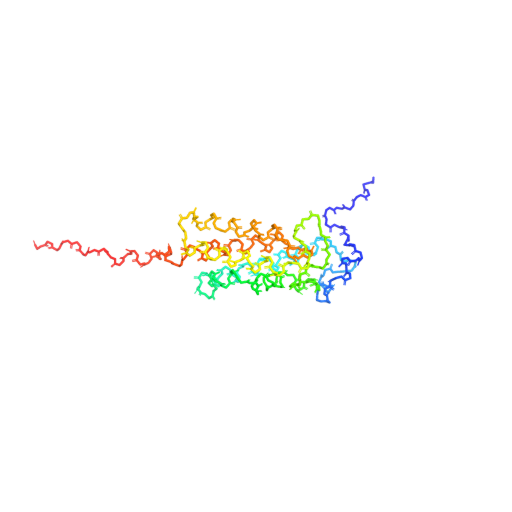.88 84 TRP A CA 1
ATOM 634 C C . TRP A 1 84 ? 5.190 -4.096 -13.264 1.00 97.88 84 TRP A C 1
ATOM 636 O O . TRP A 1 84 ? 4.075 -4.156 -12.753 1.00 97.88 84 TRP A O 1
ATOM 646 N N . THR A 1 85 ? 5.723 -5.139 -13.888 1.00 97.31 85 THR A N 1
ATOM 647 C CA . THR A 1 85 ? 4.988 -6.388 -14.086 1.00 97.31 85 THR A CA 1
ATOM 648 C C . THR A 1 85 ? 4.668 -7.097 -12.770 1.00 97.31 85 THR A C 1
ATOM 650 O O . THR A 1 85 ? 3.647 -7.763 -12.679 1.00 97.31 85 THR A O 1
ATOM 653 N N . TRP A 1 86 ? 5.493 -6.983 -11.730 1.00 96.62 86 TRP A N 1
ATOM 654 C CA . TRP A 1 86 ? 5.293 -7.676 -10.448 1.00 96.62 86 TRP A CA 1
ATOM 655 C C . TRP A 1 86 ? 4.282 -7.004 -9.510 1.00 96.62 86 TRP A C 1
ATOM 657 O O . TRP A 1 86 ? 4.047 -7.534 -8.421 1.00 96.62 86 TRP A O 1
ATOM 667 N N . ALA A 1 87 ? 3.693 -5.875 -9.906 1.00 98.31 87 ALA A N 1
ATOM 668 C CA . ALA A 1 87 ? 2.696 -5.177 -9.108 1.00 98.31 87 ALA A CA 1
ATOM 669 C C . ALA A 1 87 ? 1.539 -6.103 -8.688 1.00 98.31 87 ALA A C 1
ATOM 671 O O . ALA A 1 87 ? 1.275 -7.129 -9.323 1.00 98.31 87 ALA A O 1
ATOM 672 N N . GLY A 1 88 ? 0.942 -5.812 -7.526 1.00 98.25 88 GLY A N 1
ATOM 673 C CA . GLY A 1 88 ? -0.218 -6.536 -7.003 1.00 98.25 88 GLY A CA 1
ATOM 674 C C . GLY A 1 88 ? 0.056 -7.989 -6.603 1.00 98.25 88 GLY A C 1
ATOM 675 O O . GLY A 1 88 ? -0.864 -8.714 -6.217 1.00 98.25 88 GLY A O 1
ATOM 676 N N . ARG A 1 89 ? 1.311 -8.455 -6.667 1.00 98.00 89 ARG A N 1
ATOM 677 C CA . ARG A 1 89 ? 1.684 -9.844 -6.371 1.00 98.00 89 ARG A CA 1
ATOM 678 C C . ARG A 1 89 ? 2.537 -9.942 -5.110 1.00 98.00 89 ARG A C 1
ATOM 680 O O . ARG A 1 89 ? 3.459 -9.151 -4.925 1.00 98.00 89 ARG A O 1
ATOM 687 N N . PRO A 1 90 ? 2.306 -10.957 -4.259 1.00 97.81 90 PRO A N 1
ATOM 688 C CA . PRO A 1 90 ? 3.172 -11.180 -3.114 1.00 97.81 90 PRO A CA 1
ATOM 689 C C . PRO A 1 90 ? 4.569 -11.594 -3.581 1.00 97.81 90 PRO A C 1
ATOM 691 O O . PRO A 1 90 ? 4.723 -12.319 -4.572 1.00 97.81 90 PRO A O 1
ATOM 694 N N . ARG A 1 91 ? 5.594 -11.206 -2.824 1.00 97.25 91 ARG A N 1
ATOM 695 C CA . ARG A 1 91 ? 6.951 -11.697 -3.067 1.00 97.25 91 ARG A CA 1
ATOM 696 C C . ARG A 1 91 ? 7.032 -13.208 -2.861 1.00 97.25 91 ARG A C 1
ATOM 698 O O . ARG A 1 91 ? 6.394 -13.778 -1.980 1.00 97.25 91 ARG A O 1
ATOM 705 N N . VAL A 1 92 ? 7.903 -13.842 -3.640 1.00 96.69 92 VAL A N 1
ATOM 706 C CA . VAL A 1 92 ? 8.182 -15.288 -3.557 1.00 96.69 92 VAL A CA 1
ATOM 707 C C . VAL A 1 92 ? 9.562 -15.597 -2.974 1.00 96.69 92 VAL A C 1
ATOM 709 O O . VAL A 1 92 ? 9.877 -16.751 -2.698 1.00 96.69 92 VAL A O 1
ATOM 712 N N . ARG A 1 93 ? 10.394 -14.568 -2.772 1.00 93.94 93 ARG A N 1
ATOM 713 C CA . ARG A 1 93 ? 11.751 -14.675 -2.223 1.00 93.94 93 ARG A CA 1
ATOM 714 C C . ARG A 1 93 ? 11.817 -14.066 -0.825 1.00 93.94 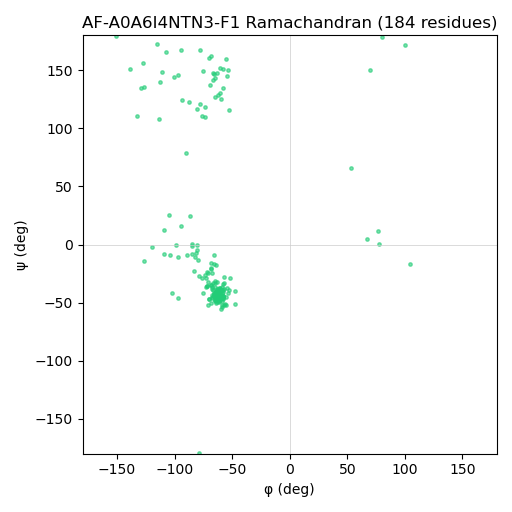93 ARG A C 1
ATOM 716 O O . ARG A 1 93 ? 11.079 -13.135 -0.495 1.00 93.94 93 ARG A O 1
ATOM 723 N N . MET A 1 94 ? 12.694 -14.620 0.006 1.00 95.25 94 MET A N 1
ATOM 724 C CA . MET A 1 94 ? 13.010 -14.048 1.313 1.00 95.25 94 MET A CA 1
ATOM 725 C C . MET A 1 94 ? 13.787 -12.740 1.118 1.00 95.25 94 MET A C 1
ATOM 727 O O . MET A 1 94 ? 14.684 -12.687 0.279 1.00 95.25 94 MET A O 1
ATOM 731 N N . LEU A 1 95 ? 13.442 -11.717 1.897 1.00 91.56 95 LEU A N 1
ATOM 732 C CA . LEU A 1 95 ? 14.176 -10.456 1.999 1.00 91.56 95 LEU A CA 1
ATOM 733 C C . LEU A 1 95 ? 14.738 -10.320 3.424 1.00 91.56 95 LEU A C 1
ATOM 735 O O . LEU A 1 95 ? 14.424 -11.127 4.297 1.00 91.56 95 LEU A O 1
ATOM 739 N N . SER A 1 96 ? 15.566 -9.304 3.668 1.00 91.44 96 SER A N 1
ATOM 740 C CA . SER A 1 96 ? 16.117 -9.013 5.004 1.00 91.44 96 SER A CA 1
ATOM 741 C C . SER A 1 96 ? 15.059 -8.574 6.027 1.00 91.44 96 SER A C 1
ATOM 743 O O . SER A 1 96 ? 15.314 -8.617 7.228 1.00 91.44 96 SER A O 1
ATOM 745 N N . ILE A 1 97 ? 13.881 -8.168 5.551 1.00 93.19 97 ILE A N 1
ATOM 746 C CA . ILE A 1 97 ? 12.703 -7.776 6.323 1.00 93.19 97 ILE A CA 1
ATOM 747 C C . ILE A 1 97 ? 11.483 -8.567 5.835 1.00 93.19 97 ILE A C 1
ATOM 749 O O . ILE A 1 97 ? 11.431 -9.023 4.689 1.00 93.19 97 ILE A O 1
ATOM 753 N N . GLY A 1 98 ? 10.487 -8.708 6.705 1.00 95.94 98 GLY A N 1
ATOM 754 C CA . GLY A 1 98 ? 9.233 -9.369 6.386 1.00 95.94 98 GLY A CA 1
ATOM 755 C C . GLY A 1 98 ? 9.151 -10.801 6.893 1.00 95.94 98 GLY A C 1
ATOM 756 O O . GLY A 1 98 ? 10.120 -11.395 7.364 1.00 95.94 98 GLY A O 1
ATOM 757 N N . VAL A 1 99 ? 7.959 -11.375 6.763 1.00 97.44 99 VAL A N 1
ATOM 758 C CA . VAL A 1 99 ? 7.676 -12.762 7.162 1.00 97.44 99 VAL A CA 1
ATOM 759 C C . VAL A 1 99 ? 8.180 -13.774 6.123 1.00 97.44 99 VAL A C 1
ATOM 761 O O . VAL A 1 99 ? 8.753 -13.422 5.088 1.00 97.44 99 VAL A O 1
ATOM 764 N N . ASN A 1 100 ? 7.971 -15.069 6.353 1.00 97.62 100 ASN A N 1
ATOM 765 C CA . ASN A 1 100 ? 8.234 -16.071 5.320 1.00 97.62 100 ASN A CA 1
ATOM 766 C C . ASN A 1 100 ? 7.340 -15.792 4.083 1.00 97.62 100 ASN A C 1
ATOM 768 O O . ASN A 1 100 ? 6.131 -15.652 4.263 1.00 97.62 100 ASN A O 1
ATOM 772 N N . PRO A 1 101 ? 7.875 -15.747 2.840 1.00 97.25 101 PRO A N 1
ATOM 773 C CA . PRO A 1 101 ? 7.075 -15.544 1.622 1.00 97.25 101 PRO A CA 1
ATOM 774 C C . PRO A 1 101 ? 5.831 -16.438 1.538 1.00 97.25 101 PRO A C 1
ATOM 776 O O . PRO A 1 101 ? 4.753 -15.985 1.163 1.00 97.25 101 PRO A O 1
ATOM 779 N N . ALA A 1 102 ? 5.961 -17.702 1.952 1.00 97.50 102 ALA A N 1
ATOM 780 C CA . ALA A 1 102 ? 4.867 -18.670 1.934 1.00 97.50 102 ALA A CA 1
ATOM 781 C C . ALA A 1 102 ? 3.753 -18.355 2.949 1.00 97.50 102 ALA A C 1
ATOM 783 O O . ALA A 1 102 ? 2.672 -18.931 2.860 1.00 97.50 102 ALA A O 1
ATOM 784 N N . GLN A 1 103 ? 4.012 -17.481 3.924 1.00 97.94 103 GLN A N 1
ATOM 785 C CA . GLN A 1 103 ? 3.061 -17.063 4.955 1.00 97.94 103 GLN A CA 1
ATOM 786 C C . GLN A 1 103 ? 2.480 -15.669 4.704 1.00 97.94 103 GLN A C 1
ATOM 788 O O . GLN A 1 103 ? 1.508 -15.319 5.358 1.00 97.94 103 GLN A O 1
ATOM 793 N N . VAL A 1 104 ? 2.986 -14.901 3.726 1.00 98.19 104 VAL A N 1
ATOM 794 C CA . VAL A 1 104 ? 2.586 -13.497 3.492 1.00 98.19 104 VAL A CA 1
ATOM 795 C C . VAL A 1 104 ? 1.070 -13.304 3.493 1.00 98.19 104 VAL A C 1
ATOM 797 O O . VAL A 1 104 ? 0.572 -12.458 4.222 1.00 98.19 104 VAL A O 1
ATOM 800 N N . LYS A 1 105 ? 0.315 -14.096 2.721 1.00 98.31 105 LYS A N 1
ATOM 801 C CA . LYS A 1 105 ? -1.150 -13.944 2.652 1.00 98.31 105 LYS A CA 1
ATOM 802 C C . LYS A 1 105 ? -1.858 -14.337 3.951 1.00 98.31 105 LYS A C 1
ATOM 804 O O . LYS A 1 105 ? -2.877 -13.740 4.279 1.00 98.31 105 LYS A O 1
ATOM 809 N N . VAL A 1 106 ? -1.341 -15.350 4.647 1.00 98.31 106 VAL A N 1
ATOM 810 C CA . VAL A 1 106 ? -1.921 -15.866 5.895 1.00 98.31 106 VAL A CA 1
ATOM 811 C C . VAL A 1 106 ? -1.703 -14.855 7.014 1.00 98.31 106 VAL A C 1
ATOM 813 O O . VAL A 1 106 ? -2.669 -14.431 7.640 1.00 98.31 106 VAL A O 1
ATOM 816 N N . ASP A 1 107 ? -0.460 -14.412 7.196 1.00 98.44 107 ASP A N 1
ATOM 817 C CA . ASP A 1 107 ? -0.089 -13.432 8.214 1.00 98.44 107 ASP A CA 1
ATOM 818 C C . ASP A 1 107 ? -0.768 -12.088 7.948 1.00 98.44 107 ASP A C 1
ATOM 820 O O . ASP A 1 107 ? -1.284 -11.474 8.875 1.00 98.44 107 ASP A O 1
ATOM 824 N N . LEU A 1 108 ? -0.840 -11.656 6.683 1.00 98.50 108 LEU A N 1
ATOM 825 C CA . LEU A 1 108 ? -1.527 -10.422 6.308 1.00 98.50 108 LEU A CA 1
ATOM 826 C C . LEU A 1 108 ? -3.017 -10.480 6.629 1.00 98.50 108 LEU A C 1
ATOM 828 O O . LEU A 1 108 ? -3.525 -9.563 7.265 1.00 98.50 108 LEU A O 1
ATOM 832 N N . ARG A 1 109 ? -3.706 -11.568 6.263 1.00 98.56 109 ARG A N 1
ATOM 833 C CA . ARG A 1 109 ? -5.117 -11.750 6.624 1.00 98.56 109 ARG A CA 1
ATOM 834 C C . ARG A 1 109 ? -5.306 -11.723 8.141 1.00 98.56 109 ARG A C 1
ATOM 836 O O . ARG A 1 109 ? -6.104 -10.935 8.627 1.00 98.56 109 ARG A O 1
ATOM 843 N N . ALA A 1 110 ? -4.546 -12.533 8.877 1.00 98.56 110 ALA A N 1
ATOM 844 C CA . ALA A 1 110 ? -4.679 -12.627 10.328 1.00 98.56 110 ALA A CA 1
ATOM 845 C C . ALA A 1 110 ? -4.399 -11.288 11.029 1.00 98.56 110 ALA A C 1
ATOM 847 O O . ALA A 1 110 ? -5.104 -10.915 11.963 1.00 98.56 110 ALA A O 1
ATOM 848 N N . THR A 1 111 ? -3.385 -10.548 10.581 1.00 98.62 111 THR A N 1
ATOM 849 C CA . THR A 1 111 ? -3.051 -9.230 11.125 1.00 98.62 111 THR A CA 1
ATOM 850 C C . THR A 1 111 ? -4.141 -8.200 10.843 1.00 98.62 111 THR A C 1
ATOM 852 O O . THR A 1 111 ? -4.512 -7.472 11.760 1.00 98.62 111 THR A O 1
ATOM 855 N N . LEU A 1 112 ? -4.679 -8.152 9.623 1.00 98.69 112 LEU A N 1
ATOM 856 C CA . LEU A 1 112 ? -5.768 -7.238 9.273 1.00 98.69 112 LEU A CA 1
ATOM 857 C C . LEU A 1 112 ? -7.047 -7.546 10.065 1.00 98.69 112 LEU A C 1
ATOM 859 O O . LEU A 1 112 ? -7.629 -6.637 10.652 1.00 98.69 112 LEU A O 1
ATOM 863 N N . ASP A 1 113 ? -7.419 -8.824 10.175 1.00 98.44 113 ASP A N 1
ATOM 864 C CA . ASP A 1 113 ? -8.582 -9.254 10.959 1.00 98.44 113 ASP A CA 1
ATOM 865 C C . ASP A 1 113 ? -8.409 -8.888 12.450 1.00 98.44 113 ASP A C 1
ATOM 867 O O . ASP A 1 113 ? -9.345 -8.420 13.099 1.00 98.44 113 ASP A O 1
ATOM 871 N N . ASN A 1 114 ? -7.194 -9.031 12.997 1.00 98.25 114 ASN A N 1
ATOM 872 C CA . ASN A 1 114 ? -6.882 -8.623 14.371 1.00 98.25 114 ASN A CA 1
ATOM 873 C C . ASN A 1 114 ? -6.953 -7.100 14.571 1.00 98.25 114 ASN A C 1
ATOM 875 O O . ASN A 1 114 ? -7.409 -6.650 15.623 1.00 98.25 114 ASN A O 1
ATOM 879 N N . LEU A 1 115 ? -6.495 -6.308 13.595 1.00 98.06 115 LEU A N 1
ATOM 880 C CA . LEU A 1 115 ? -6.581 -4.845 13.632 1.00 98.06 115 LEU A CA 1
ATOM 881 C C . LEU A 1 115 ? -8.046 -4.388 13.613 1.00 98.06 115 LEU A C 1
ATOM 883 O O . LEU A 1 115 ? -8.432 -3.591 14.467 1.00 98.06 115 LEU A O 1
ATOM 887 N N . ALA A 1 116 ? -8.862 -4.947 12.715 1.00 97.00 116 ALA A N 1
ATOM 888 C CA . ALA A 1 116 ? -10.296 -4.661 12.630 1.00 97.00 116 ALA A CA 1
ATOM 889 C C . ALA A 1 116 ? -11.039 -5.057 13.917 1.00 97.00 116 ALA A C 1
ATOM 891 O O . ALA A 1 116 ? -11.832 -4.281 14.461 1.00 97.00 116 ALA A O 1
ATOM 892 N N . TYR A 1 117 ? -10.732 -6.245 14.457 1.00 96.44 117 TYR A N 1
ATOM 893 C CA . TYR A 1 117 ? -11.286 -6.695 15.731 1.00 96.44 117 TYR A CA 1
ATOM 894 C C . TYR A 1 117 ? -10.939 -5.726 16.861 1.00 96.44 117 TYR A C 1
ATOM 896 O O . TYR A 1 117 ? -11.830 -5.328 17.609 1.00 96.44 117 TYR A O 1
ATOM 904 N N . ARG A 1 118 ? -9.666 -5.335 16.988 1.00 95.31 118 ARG A N 1
ATOM 905 C CA . ARG A 1 118 ? -9.224 -4.430 18.053 1.00 95.31 118 ARG A CA 1
ATOM 906 C C . ARG A 1 118 ? -9.916 -3.076 17.945 1.00 95.31 118 ARG A C 1
ATOM 908 O O . ARG A 1 118 ? -10.540 -2.669 18.912 1.00 95.31 118 ARG A O 1
ATOM 915 N N . TRP A 1 119 ? -9.918 -2.468 16.758 1.00 95.44 119 TRP A N 1
ATOM 916 C CA . TRP A 1 119 ? -10.607 -1.197 16.516 1.00 95.44 119 TRP A CA 1
ATOM 917 C C . TRP A 1 119 ? -12.081 -1.216 16.952 1.00 95.44 119 TRP A C 1
ATOM 919 O O . TRP A 1 119 ? -12.574 -0.256 17.528 1.00 95.44 119 TRP A O 1
ATOM 929 N N . THR A 1 120 ? -12.778 -2.331 16.725 1.00 94.25 120 THR A N 1
ATOM 930 C CA . THR A 1 120 ? -14.212 -2.451 17.041 1.00 94.25 120 THR A CA 1
ATOM 931 C C . THR A 1 120 ? -14.494 -2.798 18.510 1.00 94.25 120 THR A C 1
ATOM 933 O O . THR A 1 120 ? -15.603 -2.574 18.991 1.00 94.25 120 THR A O 1
ATOM 936 N N . ASN A 1 121 ? -13.540 -3.403 19.228 1.00 94.75 121 ASN A N 1
ATOM 937 C CA . ASN A 1 121 ? -13.797 -4.033 20.533 1.00 94.75 121 ASN A CA 1
ATOM 938 C C . ASN A 1 121 ? -12.994 -3.432 21.698 1.00 94.75 121 ASN A C 1
ATOM 940 O O . ASN A 1 121 ? -13.155 -3.892 22.833 1.00 94.75 121 ASN A O 1
ATOM 944 N N . THR A 1 122 ? -12.123 -2.452 21.452 1.00 93.31 122 THR A N 1
ATOM 945 C CA . THR A 1 122 ? -11.325 -1.788 22.490 1.00 93.31 122 THR A CA 1
ATOM 946 C C . THR A 1 122 ? -11.250 -0.278 22.269 1.00 93.31 122 THR A C 1
ATOM 948 O O . THR A 1 122 ? -11.257 0.189 21.140 1.00 93.31 122 THR A O 1
ATOM 951 N N . ASP A 1 123 ? -11.105 0.479 23.362 1.00 90.62 123 ASP A N 1
ATOM 952 C CA . ASP A 1 123 ? -10.980 1.950 23.346 1.00 90.62 123 ASP A CA 1
ATOM 953 C C . ASP A 1 123 ? -9.530 2.408 23.609 1.00 90.62 123 ASP A C 1
ATOM 955 O O . ASP A 1 123 ? -9.273 3.465 24.187 1.00 90.62 123 ASP A O 1
ATOM 959 N N . ASP A 1 124 ? -8.550 1.560 23.295 1.00 90.50 124 ASP A N 1
ATOM 960 C CA . ASP A 1 124 ? -7.143 1.762 23.652 1.00 90.50 124 ASP A CA 1
ATOM 961 C C . ASP A 1 124 ? -6.338 2.546 22.608 1.00 90.50 124 ASP A C 1
ATOM 963 O O . ASP A 1 124 ? -5.205 2.940 22.900 1.00 90.50 124 ASP A O 1
ATOM 967 N N . TRP A 1 125 ? -6.918 2.789 21.429 1.00 93.69 125 TRP A N 1
ATOM 968 C CA . TRP A 1 125 ? -6.311 3.547 20.342 1.00 93.69 125 TRP A CA 1
ATOM 969 C C . TRP A 1 125 ? -7.229 4.646 19.820 1.00 93.69 125 TRP A C 1
ATOM 971 O O . TRP A 1 125 ? -8.396 4.407 19.529 1.00 93.69 125 TRP A O 1
ATOM 981 N N . ASP A 1 126 ? -6.665 5.837 19.620 1.00 94.88 126 ASP A N 1
ATOM 982 C CA . ASP A 1 126 ? -7.276 6.836 18.744 1.00 94.88 126 ASP A CA 1
ATOM 983 C C . ASP A 1 126 ? -7.017 6.502 17.259 1.00 94.88 126 ASP A C 1
ATOM 985 O O . ASP A 1 126 ? -6.173 5.663 16.919 1.00 94.88 126 ASP A O 1
ATOM 989 N N . ALA A 1 127 ? -7.725 7.173 16.345 1.00 95.75 127 ALA A N 1
ATOM 990 C CA . ALA A 1 127 ? -7.595 6.926 14.906 1.00 95.75 127 ALA A CA 1
ATOM 991 C C . ALA A 1 127 ? -6.150 7.100 14.396 1.00 95.75 127 ALA A C 1
ATOM 993 O O . ALA A 1 127 ? -5.709 6.396 13.484 1.00 95.75 127 ALA A O 1
ATOM 994 N N . ARG A 1 128 ? -5.379 8.025 14.985 1.00 96.00 128 ARG A N 1
ATOM 995 C CA . ARG A 1 128 ? -3.985 8.279 14.593 1.00 96.00 128 ARG A CA 1
ATOM 996 C C . ARG A 1 128 ? -3.092 7.113 15.006 1.00 96.00 128 ARG A C 1
ATOM 998 O O . ARG A 1 128 ? -2.284 6.646 14.204 1.00 96.00 128 ARG A O 1
ATOM 1005 N N . GLN A 1 129 ? -3.221 6.647 16.244 1.00 97.75 129 GLN A N 1
ATOM 1006 C CA . GLN A 1 129 ? -2.519 5.472 16.753 1.00 97.75 129 GLN A CA 1
ATOM 1007 C C . GLN A 1 129 ? -2.887 4.231 15.941 1.00 97.75 129 GLN A C 1
ATOM 1009 O O . GLN A 1 129 ? -2.003 3.431 15.628 1.00 97.75 129 GLN A O 1
ATOM 1014 N N . PHE A 1 130 ? -4.152 4.113 15.537 1.00 97.69 130 PHE A N 1
ATOM 1015 C CA . PHE A 1 130 ? -4.615 3.027 14.690 1.00 97.69 130 PHE A CA 1
ATOM 1016 C C . PHE A 1 130 ? -3.969 3.039 13.297 1.00 97.69 130 PHE A C 1
ATOM 1018 O O . PHE A 1 130 ? -3.378 2.035 12.900 1.00 97.69 130 PHE A O 1
ATOM 1025 N N . GLY A 1 131 ? -3.964 4.176 12.591 1.00 98.06 131 GLY A N 1
ATOM 1026 C CA . GLY A 1 131 ? -3.281 4.298 11.294 1.00 98.06 131 GLY A CA 1
ATOM 1027 C C . GLY A 1 131 ? -1.776 4.000 11.375 1.00 98.06 131 GLY A C 1
ATOM 1028 O O . GLY A 1 131 ? -1.224 3.299 10.521 1.00 98.06 131 GLY A O 1
ATOM 1029 N N . ILE A 1 132 ? -1.111 4.439 12.454 1.00 98.38 132 ILE A N 1
ATOM 1030 C CA . ILE A 1 132 ? 0.296 4.097 12.733 1.00 98.38 132 ILE A CA 1
ATOM 1031 C C . ILE A 1 132 ? 0.468 2.585 12.930 1.00 98.38 132 ILE A C 1
ATOM 1033 O O . ILE A 1 132 ? 1.419 2.007 12.397 1.00 98.38 132 ILE A O 1
ATOM 1037 N N . ALA A 1 133 ? -0.428 1.939 13.681 1.00 98.44 133 ALA A N 1
ATOM 1038 C CA . ALA A 1 133 ? -0.380 0.499 13.918 1.00 98.44 133 ALA A CA 1
ATOM 1039 C C . ALA A 1 133 ? -0.577 -0.294 12.618 1.00 98.44 133 ALA A C 1
ATOM 1041 O O . ALA A 1 133 ? 0.196 -1.216 12.356 1.00 98.44 133 ALA A O 1
ATOM 1042 N N . VAL A 1 134 ? -1.537 0.104 11.775 1.00 98.62 134 VAL A N 1
ATOM 1043 C CA . VAL A 1 134 ? -1.762 -0.484 10.443 1.00 98.62 134 VAL A CA 1
ATOM 1044 C C . VAL A 1 134 ? -0.491 -0.386 9.600 1.00 98.62 134 VAL A C 1
ATOM 1046 O O . VAL A 1 134 ? 0.007 -1.405 9.119 1.00 98.62 134 VAL A O 1
ATOM 1049 N N . HIS A 1 135 ? 0.093 0.810 9.478 1.00 98.69 135 HIS A N 1
ATOM 1050 C CA . HIS A 1 135 ? 1.339 1.005 8.735 1.00 98.69 135 HIS A CA 1
ATOM 1051 C C . HIS A 1 135 ? 2.469 0.101 9.256 1.00 98.69 135 HIS A C 1
ATOM 1053 O O . HIS A 1 135 ? 3.100 -0.625 8.482 1.00 98.69 135 HIS A O 1
ATOM 1059 N N . ALA A 1 136 ? 2.707 0.110 10.571 1.00 98.50 136 ALA A N 1
ATOM 1060 C CA . ALA A 1 136 ? 3.787 -0.649 11.196 1.00 98.50 136 ALA A CA 1
ATOM 1061 C C . ALA A 1 136 ? 3.633 -2.165 10.990 1.00 98.50 136 ALA A C 1
ATOM 1063 O O . ALA A 1 136 ? 4.607 -2.854 10.674 1.00 98.50 136 ALA A O 1
ATOM 1064 N N . GLU A 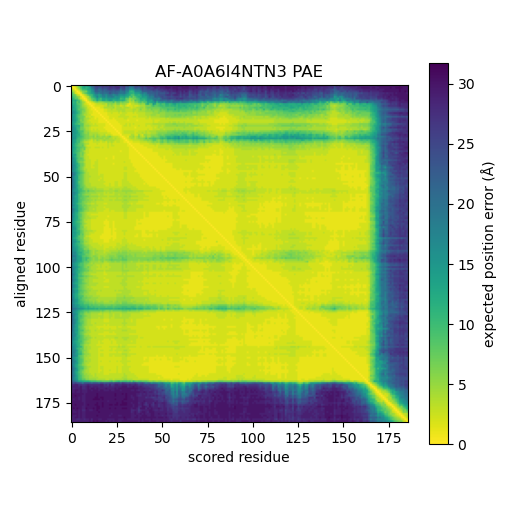1 137 ? 2.413 -2.683 11.124 1.00 98.56 137 GLU A N 1
ATOM 1065 C CA . GLU A 1 137 ? 2.115 -4.096 10.910 1.00 98.56 137 GLU A CA 1
ATOM 1066 C C . GLU A 1 137 ? 2.315 -4.519 9.449 1.00 98.56 137 GLU A C 1
ATOM 1068 O O . GLU A 1 137 ? 2.924 -5.560 9.179 1.00 98.56 137 GLU A O 1
ATOM 1073 N N . LEU A 1 138 ? 1.893 -3.696 8.487 1.00 98.62 138 LEU A N 1
ATOM 1074 C CA . LEU A 1 138 ? 2.119 -3.995 7.074 1.00 98.62 138 LEU A CA 1
ATOM 1075 C C . LEU A 1 138 ? 3.609 -3.941 6.700 1.00 98.62 138 LEU A C 1
ATOM 1077 O O . LEU A 1 138 ? 4.084 -4.807 5.958 1.00 98.62 138 LEU A O 1
ATOM 1081 N N . VAL A 1 139 ? 4.374 -2.991 7.255 1.00 98.06 139 VAL A N 1
ATOM 1082 C CA . VAL A 1 139 ? 5.841 -2.936 7.101 1.00 98.06 139 VAL A CA 1
ATOM 1083 C C . VAL A 1 139 ? 6.502 -4.190 7.673 1.00 98.06 139 VAL A C 1
ATOM 1085 O O . VAL A 1 139 ? 7.400 -4.747 7.036 1.00 98.06 139 VAL A O 1
ATOM 1088 N N . ARG A 1 140 ? 6.046 -4.661 8.843 1.00 98.12 140 ARG A N 1
ATOM 1089 C CA . ARG A 1 140 ? 6.543 -5.888 9.486 1.00 98.12 140 ARG A CA 1
ATOM 1090 C C . ARG A 1 140 ? 6.301 -7.123 8.618 1.00 98.12 140 ARG A C 1
ATOM 1092 O O . ARG A 1 140 ? 7.146 -8.016 8.597 1.00 98.12 140 ARG A O 1
ATOM 1099 N N . ILE A 1 141 ? 5.169 -7.195 7.919 1.00 98.44 141 ILE A N 1
ATOM 1100 C CA . ILE A 1 141 ? 4.840 -8.319 7.026 1.00 98.44 141 ILE A CA 1
ATOM 1101 C C . ILE A 1 141 ? 5.635 -8.239 5.719 1.00 98.44 141 ILE A C 1
ATOM 1103 O O . ILE A 1 141 ? 6.173 -9.256 5.261 1.00 98.44 141 ILE A O 1
ATOM 1107 N N . HIS A 1 142 ? 5.760 -7.031 5.165 1.00 98.38 142 HIS A N 1
ATOM 1108 C CA . HIS A 1 142 ? 6.498 -6.720 3.940 1.00 98.38 142 HIS A CA 1
ATOM 1109 C C . HIS A 1 142 ? 6.063 -7.600 2.747 1.00 98.38 142 HIS A C 1
ATOM 1111 O O . HIS A 1 142 ? 6.817 -8.479 2.313 1.00 98.38 142 HIS A O 1
ATOM 1117 N N . PRO A 1 143 ? 4.811 -7.463 2.270 1.00 98.12 143 PRO A N 1
ATOM 1118 C CA . PRO A 1 143 ? 4.203 -8.425 1.348 1.00 98.12 143 PRO A CA 1
ATOM 1119 C C . PRO A 1 143 ? 4.775 -8.422 -0.079 1.00 98.12 143 PRO A C 1
ATOM 1121 O O . PRO A 1 143 ? 4.691 -9.454 -0.750 1.00 98.12 143 PRO A O 1
ATOM 1124 N N . PHE A 1 144 ? 5.365 -7.322 -0.547 1.00 98.38 144 PHE A N 1
ATOM 1125 C CA . PHE A 1 144 ? 5.763 -7.136 -1.950 1.00 98.38 144 PHE A CA 1
ATOM 1126 C C . PHE A 1 144 ? 7.277 -7.214 -2.154 1.00 98.38 144 PHE A C 1
ATOM 1128 O O . PHE A 1 144 ? 8.044 -7.175 -1.190 1.00 98.38 144 PHE A O 1
ATOM 1135 N N . VAL A 1 145 ? 7.714 -7.355 -3.410 1.00 96.06 145 VAL A N 1
ATOM 1136 C CA . VAL A 1 145 ? 9.147 -7.370 -3.763 1.00 9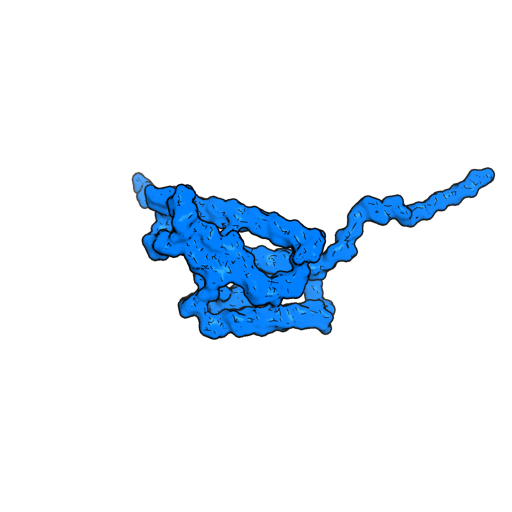6.06 145 VAL A CA 1
ATOM 1137 C C . VAL A 1 145 ? 9.785 -5.985 -3.628 1.00 96.06 145 VAL A C 1
ATOM 1139 O O . VAL A 1 145 ? 10.919 -5.897 -3.171 1.00 96.06 145 VAL A O 1
ATOM 1142 N N . ASP A 1 146 ? 9.032 -4.933 -3.947 1.00 96.19 146 ASP A N 1
ATOM 1143 C CA . ASP A 1 146 ? 9.369 -3.526 -3.733 1.00 96.19 146 ASP A CA 1
ATOM 1144 C C . ASP A 1 146 ? 8.061 -2.726 -3.546 1.00 96.19 146 ASP A C 1
ATOM 1146 O O . ASP A 1 146 ? 6.984 -3.317 -3.516 1.00 96.19 146 ASP A O 1
ATOM 1150 N N . GLY A 1 147 ? 8.123 -1.413 -3.332 1.00 96.81 147 GLY A N 1
ATOM 1151 C CA . GL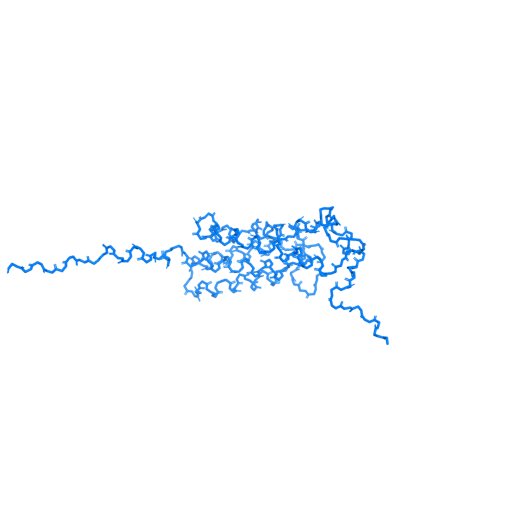Y A 1 147 ? 6.948 -0.546 -3.204 1.00 96.81 147 GLY A CA 1
ATOM 1152 C C . GLY A 1 147 ? 6.233 -0.614 -1.849 1.00 96.81 147 GLY A C 1
ATOM 1153 O O . GLY A 1 147 ? 5.259 0.105 -1.613 1.00 96.81 147 GLY A O 1
ATOM 1154 N N . ASN A 1 148 ? 6.740 -1.427 -0.913 1.00 98.19 148 ASN A N 1
ATOM 1155 C CA . ASN A 1 148 ? 6.145 -1.609 0.414 1.00 98.19 148 ASN A CA 1
ATOM 1156 C C . ASN A 1 148 ? 6.039 -0.285 1.192 1.00 98.19 148 ASN A C 1
ATOM 1158 O O . ASN A 1 148 ? 5.022 -0.032 1.828 1.00 98.19 148 ASN A O 1
ATOM 1162 N N . GLY A 1 149 ? 7.054 0.583 1.138 1.00 96.94 149 GLY A N 1
ATOM 1163 C CA . GLY A 1 149 ? 7.061 1.836 1.904 1.00 96.94 149 GLY A CA 1
ATOM 1164 C C . GLY A 1 149 ? 5.889 2.764 1.560 1.00 96.94 149 GLY A C 1
ATOM 1165 O O . GLY A 1 149 ? 5.114 3.118 2.445 1.00 96.94 149 GLY A O 1
ATOM 1166 N N . ARG A 1 150 ? 5.732 3.108 0.275 1.00 97.88 150 ARG A N 1
ATOM 1167 C CA . ARG A 1 150 ? 4.657 3.988 -0.220 1.00 97.88 150 ARG A CA 1
ATOM 1168 C C . ARG A 1 150 ? 3.279 3.354 -0.040 1.00 97.88 150 ARG A C 1
ATOM 1170 O O . ARG A 1 150 ? 2.403 3.961 0.567 1.00 97.88 150 ARG A O 1
ATOM 1177 N N . THR A 1 151 ? 3.135 2.086 -0.431 1.00 98.69 151 THR A N 1
ATOM 1178 C CA . THR A 1 151 ? 1.877 1.332 -0.287 1.00 98.69 151 THR A CA 1
ATOM 1179 C C . THR A 1 151 ? 1.383 1.313 1.158 1.00 98.69 151 THR A C 1
ATOM 1181 O O . THR A 1 151 ? 0.241 1.659 1.446 1.00 98.69 151 THR A O 1
ATOM 1184 N N . THR A 1 152 ? 2.246 0.918 2.097 1.00 98.44 152 THR A N 1
ATOM 1185 C CA . THR A 1 152 ? 1.844 0.762 3.503 1.00 98.44 152 THR A CA 1
ATOM 1186 C C . THR A 1 152 ? 1.642 2.093 4.208 1.00 98.44 152 THR A C 1
ATOM 1188 O O . THR A 1 152 ? 0.893 2.143 5.181 1.00 98.44 152 THR A O 1
ATOM 1191 N N . ARG A 1 153 ? 2.305 3.164 3.756 1.00 98.69 153 ARG A N 1
ATOM 1192 C CA . ARG A 1 153 ? 2.056 4.517 4.255 1.00 98.69 153 ARG A CA 1
ATOM 1193 C C . ARG A 1 153 ? 0.676 5.003 3.825 1.00 98.69 153 ARG A C 1
ATOM 1195 O O . ARG A 1 153 ? -0.102 5.377 4.692 1.00 98.69 153 ARG A O 1
ATOM 1202 N N . LEU A 1 154 ? 0.357 4.895 2.533 1.00 98.75 154 LEU A N 1
ATOM 1203 C CA . LEU A 1 154 ? -0.949 5.284 2.002 1.00 98.75 154 LEU A CA 1
ATOM 1204 C C . LEU A 1 154 ? -2.086 4.513 2.685 1.00 98.75 154 LEU A C 1
ATOM 1206 O O . LEU A 1 154 ? -3.048 5.120 3.133 1.00 98.75 154 LEU A O 1
ATOM 1210 N N . ILE A 1 155 ? -1.956 3.193 2.856 1.00 98.88 155 ILE A N 1
ATOM 1211 C CA . ILE A 1 155 ? -2.974 2.394 3.563 1.00 98.88 155 ILE A CA 1
ATOM 1212 C C . ILE A 1 155 ? -3.116 2.823 5.032 1.00 98.88 155 ILE A C 1
ATOM 1214 O O . ILE A 1 155 ? -4.230 2.871 5.545 1.00 98.88 155 ILE A O 1
ATOM 1218 N N . GLY A 1 156 ? -2.014 3.160 5.711 1.00 98.69 156 GLY A N 1
ATOM 1219 C CA . GLY A 1 156 ? -2.061 3.696 7.074 1.00 98.69 156 GLY A CA 1
ATOM 1220 C C . GLY A 1 156 ? -2.787 5.043 7.158 1.00 98.69 156 GLY A C 1
ATOM 1221 O O . GLY A 1 156 ? -3.597 5.240 8.064 1.00 98.69 156 GLY A O 1
ATOM 1222 N N . ASP A 1 157 ? -2.546 5.936 6.195 1.00 98.44 157 ASP A N 1
ATOM 1223 C CA . ASP A 1 157 ? -3.223 7.233 6.099 1.00 98.44 157 ASP A CA 1
ATOM 1224 C C . ASP A 1 157 ? -4.725 7.059 5.802 1.00 98.44 157 ASP A C 1
ATOM 1226 O O . ASP A 1 157 ? -5.557 7.685 6.459 1.00 98.44 157 ASP A O 1
ATOM 1230 N N . LEU A 1 158 ? -5.094 6.149 4.893 1.00 98.50 158 LEU A N 1
ATOM 1231 C CA . LEU A 1 158 ? -6.493 5.814 4.596 1.00 98.50 158 LEU A CA 1
ATOM 1232 C C . LEU A 1 158 ? -7.203 5.188 5.800 1.00 98.50 158 LEU A C 1
ATOM 1234 O O . LEU A 1 158 ? -8.339 5.549 6.092 1.00 98.50 158 LEU A O 1
ATOM 1238 N N . ALA A 1 159 ? -6.531 4.299 6.537 1.00 98.19 159 ALA A N 1
ATOM 1239 C CA . ALA A 1 159 ? -7.080 3.718 7.758 1.00 98.19 159 ALA A CA 1
ATOM 1240 C C . ALA A 1 159 ? -7.308 4.787 8.836 1.00 98.19 159 ALA A C 1
ATOM 1242 O O . ALA A 1 159 ? -8.352 4.781 9.479 1.00 98.19 159 ALA A O 1
ATOM 1243 N N . TYR A 1 160 ? -6.374 5.730 9.004 1.00 97.44 160 TYR A N 1
ATOM 1244 C CA . TYR A 1 160 ? -6.552 6.886 9.890 1.00 97.44 160 TYR A CA 1
ATOM 1245 C C . TYR A 1 160 ? -7.760 7.742 9.481 1.00 97.44 160 TYR A C 1
ATOM 1247 O O . TYR A 1 160 ? -8.567 8.113 10.335 1.00 97.44 160 TYR A O 1
ATOM 1255 N N . LEU A 1 161 ? -7.904 8.050 8.190 1.00 96.50 161 LEU A N 1
ATOM 1256 C CA . LEU A 1 161 ? -9.029 8.835 7.679 1.00 96.50 161 LEU A CA 1
ATOM 1257 C C . LEU A 1 161 ? -10.364 8.112 7.889 1.00 96.50 161 LEU A C 1
ATOM 1259 O O . LEU A 1 161 ? -11.275 8.688 8.478 1.00 96.50 161 LEU A O 1
ATOM 1263 N N . ALA A 1 162 ? -10.456 6.841 7.498 1.00 95.94 162 ALA A N 1
ATOM 1264 C CA . ALA A 1 162 ? -11.675 6.046 7.627 1.00 95.94 162 ALA A CA 1
ATOM 1265 C C . ALA A 1 162 ? -12.071 5.809 9.097 1.00 95.94 162 ALA A C 1
ATOM 1267 O O . ALA A 1 162 ? -13.256 5.779 9.425 1.00 95.94 162 ALA A O 1
ATOM 1268 N N . ALA A 1 163 ? -11.089 5.686 9.996 1.00 94.25 163 ALA A N 1
ATOM 1269 C CA . ALA A 1 163 ? -11.303 5.490 11.428 1.00 94.25 163 ALA A CA 1
ATOM 1270 C C . ALA A 1 163 ? -11.822 6.739 12.162 1.00 94.25 163 ALA A C 1
ATOM 1272 O O . ALA A 1 163 ? -12.451 6.604 13.207 1.00 94.25 163 ALA A O 1
ATOM 1273 N N . GLN A 1 164 ? -11.598 7.951 11.644 1.00 87.44 164 GLN A N 1
ATOM 1274 C CA . GLN A 1 164 ? -12.167 9.166 12.251 1.00 87.44 164 GLN A CA 1
ATOM 1275 C C . GLN A 1 164 ? -13.697 9.231 12.102 1.00 87.44 164 GLN A C 1
ATOM 1277 O O . GLN A 1 164 ? -14.361 9.909 12.882 1.00 87.44 164 GLN A O 1
ATOM 1282 N N . GLY A 1 165 ? -14.261 8.489 11.141 1.00 65.06 165 GLY A N 1
ATOM 1283 C CA . GLY A 1 165 ? -15.669 8.572 10.778 1.00 65.06 165 GLY A CA 1
ATOM 1284 C C . GLY A 1 165 ? -16.010 9.894 10.080 1.00 65.06 165 GLY A C 1
ATOM 1285 O O . GLY A 1 165 ? -15.426 10.944 10.337 1.00 65.06 165 GLY A O 1
ATOM 1286 N N . ALA A 1 166 ? -17.012 9.863 9.202 1.00 47.03 166 ALA A N 1
ATOM 1287 C CA . ALA A 1 166 ? -17.581 11.076 8.606 1.00 47.03 166 ALA A CA 1
ATOM 1288 C C . ALA A 1 166 ? -18.290 11.984 9.642 1.00 47.03 166 ALA A C 1
ATOM 1290 O O . ALA A 1 166 ? -18.633 13.121 9.330 1.00 47.03 166 ALA A O 1
ATOM 1291 N N . ASP A 1 167 ? -18.481 11.507 10.879 1.00 43.53 167 ASP A N 1
ATOM 1292 C CA . ASP A 1 167 ? -19.201 12.206 11.952 1.00 43.53 167 ASP A CA 1
ATOM 1293 C C . ASP A 1 167 ? -18.381 13.298 12.667 1.00 43.53 167 ASP A C 1
ATOM 1295 O O . ASP A 1 167 ? -18.966 14.136 13.356 1.00 43.53 167 ASP A O 1
ATOM 1299 N N . GLU A 1 168 ? -17.056 13.366 12.482 1.00 45.81 168 GLU A N 1
ATOM 1300 C CA . GLU A 1 168 ? -16.274 14.539 12.919 1.00 45.81 168 GLU A CA 1
ATOM 1301 C C . GLU A 1 168 ? -16.261 15.677 11.885 1.00 45.81 168 GLU A C 1
ATOM 1303 O O . GLU A 1 168 ? -15.855 16.801 12.197 1.00 45.81 168 GLU A O 1
ATOM 1308 N N . PHE A 1 169 ? -16.792 15.447 10.681 1.00 48.53 169 PHE A N 1
ATOM 1309 C CA . PHE A 1 169 ? -17.047 16.513 9.720 1.00 48.53 169 PHE A CA 1
ATOM 1310 C C . PHE A 1 169 ? -18.462 17.060 9.927 1.00 48.53 169 PHE A C 1
ATOM 1312 O O . PHE A 1 169 ? -19.380 16.767 9.170 1.00 48.53 169 PHE A O 1
ATOM 1319 N N . ILE A 1 170 ? -18.652 17.909 10.943 1.00 46.41 170 ILE A N 1
ATOM 1320 C CA . ILE A 1 170 ? -19.790 18.837 10.928 1.00 46.41 170 ILE A CA 1
ATOM 1321 C C . ILE A 1 170 ? -19.415 19.959 9.950 1.00 46.41 170 ILE A C 1
ATOM 1323 O O . ILE A 1 170 ? -18.528 20.762 10.258 1.00 46.41 170 ILE A O 1
ATOM 1327 N N . PRO A 1 171 ? -20.064 20.070 8.777 1.00 44.41 171 PRO A N 1
ATOM 1328 C CA . PRO A 1 171 ? -19.872 21.214 7.904 1.00 44.41 171 PRO A CA 1
ATOM 1329 C C . PRO A 1 171 ? -20.220 22.485 8.682 1.00 44.41 171 PRO A C 1
ATOM 1331 O O . PRO A 1 171 ? -21.272 22.553 9.318 1.00 44.41 171 PRO A O 1
ATOM 1334 N N . ILE A 1 172 ? -19.388 23.526 8.596 1.00 50.56 172 ILE A N 1
ATOM 1335 C CA . ILE A 1 172 ? -19.675 24.839 9.210 1.00 50.56 172 ILE A CA 1
ATOM 1336 C C . ILE A 1 172 ? -21.070 25.357 8.793 1.00 50.56 172 ILE A C 1
ATOM 1338 O O . ILE A 1 172 ? -21.754 26.013 9.575 1.00 50.56 172 ILE A O 1
ATOM 1342 N N . THR A 1 173 ? -21.550 24.973 7.606 1.00 51.78 173 THR A N 1
ATOM 1343 C CA . THR A 1 173 ? -22.893 25.274 7.086 1.00 51.78 173 THR A CA 1
ATOM 1344 C C . THR A 1 173 ? -24.057 24.669 7.885 1.00 51.78 173 THR A C 1
ATOM 1346 O O . THR A 1 173 ? -25.184 25.148 7.752 1.00 51.78 173 THR A O 1
ATOM 1349 N N . LEU A 1 174 ? -23.823 23.657 8.729 1.00 50.06 174 LEU A N 1
ATOM 1350 C CA . LEU A 1 174 ? -24.828 23.078 9.633 1.00 50.06 174 LEU A CA 1
ATOM 1351 C C . LEU A 1 174 ? -24.767 23.647 11.063 1.00 50.06 174 LEU A C 1
ATOM 1353 O O . LEU A 1 174 ? -25.718 23.465 11.821 1.00 50.06 174 LEU A O 1
ATOM 1357 N N . ILE A 1 175 ? -23.721 24.403 11.419 1.00 52.03 175 ILE A N 1
ATOM 1358 C CA . ILE A 1 175 ? -23.603 25.072 12.730 1.00 52.03 175 ILE A CA 1
ATOM 1359 C C . ILE A 1 175 ? -24.450 26.362 12.777 1.00 52.03 175 ILE A C 1
ATOM 1361 O O . ILE A 1 175 ? -24.954 26.742 13.833 1.00 52.03 175 ILE A O 1
ATOM 1365 N N . GLU A 1 176 ? -24.694 27.015 11.636 1.00 46.91 176 GLU A N 1
ATOM 1366 C CA . GLU A 1 176 ? -25.446 28.283 11.580 1.00 46.91 176 GLU A CA 1
ATOM 1367 C C . GLU A 1 176 ? -26.982 28.141 11.636 1.00 46.91 176 GLU A C 1
ATOM 1369 O O . GLU A 1 176 ? -27.681 29.150 11.721 1.00 46.91 176 GLU A O 1
ATOM 1374 N N . GLN A 1 177 ? -27.540 26.924 11.639 1.00 50.97 177 GLN A N 1
ATOM 1375 C CA . GLN A 1 177 ? -29.002 26.719 11.648 1.00 50.97 177 GLN A CA 1
ATOM 1376 C C . GLN A 1 177 ? -29.611 26.413 13.027 1.00 50.97 177 GLN A C 1
ATOM 1378 O O . GLN A 1 177 ? -30.830 26.288 13.132 1.00 50.97 177 GLN A O 1
ATOM 1383 N N . SER A 1 178 ? -28.814 26.337 14.100 1.00 45.06 178 SER A N 1
ATOM 1384 C CA . SER A 1 178 ? -29.324 26.045 15.452 1.00 45.06 178 SER A CA 1
ATOM 1385 C C . SER A 1 178 ? -29.293 27.229 16.427 1.00 45.06 178 SER A C 1
ATOM 1387 O O . SER A 1 178 ? -29.482 27.028 17.628 1.00 45.06 178 SER A O 1
ATOM 1389 N N . ALA A 1 179 ? -29.071 28.463 15.962 1.00 48.53 179 ALA A N 1
ATOM 1390 C CA . ALA A 1 179 ? -29.236 29.636 16.818 1.00 48.53 179 ALA A CA 1
ATOM 1391 C C . ALA A 1 179 ? -30.741 29.904 17.042 1.00 48.53 179 ALA A C 1
ATOM 1393 O O . ALA A 1 179 ? -31.459 30.159 16.072 1.00 48.53 179 ALA A O 1
ATOM 1394 N N . PRO A 1 180 ? -31.262 29.854 18.284 1.00 56.12 180 PRO A N 1
ATOM 1395 C CA . PRO A 1 180 ? -32.652 30.216 18.531 1.00 56.12 180 PRO A CA 1
ATOM 1396 C C . PRO A 1 180 ? -32.861 31.707 18.217 1.00 56.12 180 PRO A C 1
ATOM 1398 O O . PRO A 1 180 ? -31.974 32.517 18.511 1.00 56.12 180 PRO A O 1
ATOM 1401 N N . PRO A 1 181 ? -34.016 32.111 17.653 1.00 56.97 181 PRO A N 1
ATOM 1402 C CA . PRO A 1 181 ? -34.309 33.523 17.464 1.00 56.97 181 PRO A CA 1
ATOM 1403 C C . PRO A 1 181 ? -34.298 34.215 18.832 1.00 56.97 181 PRO A C 1
ATOM 1405 O O . PRO A 1 181 ? -34.977 33.786 19.767 1.00 56.97 181 PRO A O 1
ATOM 1408 N N . GLY A 1 182 ? -33.482 35.265 18.951 1.00 63.44 182 GLY A N 1
ATOM 1409 C CA . GLY A 1 182 ? -33.417 36.107 20.143 1.00 63.44 182 GLY A CA 1
ATOM 1410 C C . GLY A 1 182 ? -34.792 36.683 20.509 1.00 63.44 182 GLY A C 1
ATOM 1411 O O . GLY A 1 182 ? -35.694 36.727 19.668 1.00 63.44 182 GLY A O 1
ATOM 1412 N N . PRO A 1 183 ? -34.985 37.112 21.767 1.00 57.41 183 PRO A N 1
ATOM 1413 C CA . PRO A 1 183 ? -36.300 37.492 22.257 1.00 57.41 183 PRO A CA 1
ATOM 1414 C C . PRO A 1 183 ? -36.850 38.689 21.475 1.00 57.41 183 PRO A C 1
ATOM 1416 O O . PRO A 1 183 ? -36.195 39.722 21.340 1.00 57.41 183 PRO A O 1
ATOM 1419 N N . VAL A 1 184 ? -38.080 38.540 20.978 1.00 57.31 184 VAL A N 1
ATOM 1420 C CA . VAL A 1 184 ? -38.881 39.643 20.445 1.00 57.31 184 VAL A CA 1
ATOM 1421 C C . VAL A 1 184 ? -39.361 40.472 21.632 1.00 57.31 184 VAL A C 1
ATOM 1423 O O . VAL A 1 184 ? -40.202 40.020 22.409 1.00 57.31 184 VAL A O 1
ATOM 1426 N N . THR A 1 185 ? -38.820 41.676 21.781 1.00 59.81 185 THR A N 1
ATOM 1427 C CA . THR A 1 185 ? -39.340 42.673 22.723 1.00 59.81 185 THR A CA 1
ATOM 1428 C C . THR A 1 185 ? -40.426 43.487 22.017 1.00 59.81 185 THR A C 1
ATOM 1430 O O . THR A 1 185 ? -40.166 44.058 20.957 1.00 59.81 185 THR A O 1
ATOM 1433 N N . VAL A 1 186 ? -41.634 43.497 22.593 1.00 57.12 186 VAL A N 1
ATOM 1434 C CA . VAL A 1 186 ? -42.752 44.404 22.258 1.00 57.12 186 VAL A CA 1
ATOM 1435 C C . VAL A 1 186 ? -42.511 45.774 22.879 1.00 57.12 186 VAL A C 1
ATOM 1437 O O . VAL A 1 186 ? -42.041 45.800 24.040 1.00 57.12 186 VAL A O 1
#

Nearest PDB structures (foldseek):
  3zcb-assembly1_A  TM=7.658E-01  e=5.606E-05  Bartonella schoenbuchensis
  8wt0-assembly1_A  TM=7.183E-01  e=2.012E-03  Pseudomonas
  3zec-assembly1_A  TM=6.554E-01  e=5.883E-01  Shewanella oneidensis

Radius of gyration: 21.89 Å; Cα contacts (8 Å, |Δi|>4): 205; chains: 1; bounding box: 79×63×48 Å

Foldseek 3Di:
DPPDDDVFADADDPVQVVFWDPLQDVQQDVRRTPNSLVVVLVVQLVVLLVVLLVCLLVVVQALVNLLDLQNLLVLQCSSPVSTGNQRSAFDQDDDPAADHSVCLSVQSNVLSVVLVCCLVPDPPDQLLRSLVSQLVSQRRHVGGPDPSNSSSNSSSVSSSSNSVPNVVPPDPVNVVPPDDPDDDDD

Mean predicted aligned error: 8.43 Å